Protein AF-A0A2A2JRD3-F1 (afdb_monomer_lite)

pLDDT: mean 70.1, std 21.48, range [30.86, 97.06]

InterPro domains:
  IPR038765 Papain-like cysteine peptidase superfamily [SSF54001] (99-200)

Sequence (206 aa):
MSSDIVAEVANDQVILVEADPKPPHISSNTSTIVRNTVVRAKKDKKPKHKRTPWTYFQVLALGIILLFLILACVIIETISRLKFSEATWTEHTKDQKKHHIKIVDSVNAKNLGWTASYNRFASLASDEIFSSQHSMSDHNTLFLPRKSAKNELEDTEEHINYLLKKDVSIPESFDARLKWPLCWSIHQIFNQAGCGSCWVCFGNNL

Radius of gyration: 46.73 Å; chains: 1; bounding box: 55×115×117 Å

Organism: NCBI:txid2018661

Secondary structure (DSSP, 8-state):
--------------------------------------------PPPP--PPPHHHHHHHHHHHHHHHHHHHHHHHHHHHHHHHT-----PPPHHHHHHHHHHHHHHHTT--SS-----TT---TTSGGGTSS--TTGGGGT-S--S--TTS-TTHHHHHHHHHT------S---HHHHSTT-SGGG-----TTSS-HHHHTT---

Structure (mmCIF, N/CA/C/O backbone):
data_AF-A0A2A2JRD3-F1
#
_entry.id   AF-A0A2A2JRD3-F1
#
loop_
_atom_site.group_PDB
_atom_site.id
_atom_site.type_symbol
_atom_site.label_atom_id
_atom_site.label_alt_id
_atom_site.label_comp_id
_atom_site.label_asym_id
_atom_site.label_entity_id
_atom_site.label_seq_id
_atom_site.pdbx_PDB_ins_code
_atom_site.Cartn_x
_atom_site.Cartn_y
_atom_site.Cartn_z
_atom_site.occupancy
_atom_site.B_iso_or_equiv
_atom_site.auth_seq_id
_atom_site.auth_comp_id
_atom_site.auth_asym_id
_atom_site.auth_atom_id
_atom_site.pdbx_PDB_model_num
ATOM 1 N N . MET A 1 1 ? 34.171 62.441 -88.974 1.00 35.53 1 MET A N 1
ATOM 2 C CA . MET A 1 1 ? 32.976 63.309 -88.969 1.00 35.53 1 MET A CA 1
ATOM 3 C C . MET A 1 1 ? 32.449 63.292 -87.540 1.00 35.53 1 MET A C 1
ATOM 5 O O . MET A 1 1 ? 31.990 62.243 -87.111 1.00 35.53 1 MET A O 1
ATOM 9 N N . SER A 1 2 ? 32.939 64.201 -86.683 1.00 30.86 2 SER A N 1
ATOM 10 C CA . SER A 1 2 ? 32.176 65.370 -86.171 1.00 30.86 2 SER A CA 1
ATOM 11 C C . SER A 1 2 ? 30.707 65.025 -85.951 1.00 30.86 2 SER A C 1
ATOM 13 O O . SER A 1 2 ? 30.026 64.731 -86.926 1.00 30.86 2 SER A O 1
ATOM 15 N N . SER A 1 3 ? 30.341 64.720 -84.701 1.00 35.53 3 SER A N 1
ATOM 16 C CA . SER A 1 3 ? 29.709 65.648 -83.732 1.00 35.53 3 SER A CA 1
ATOM 17 C C . SER A 1 3 ? 28.220 65.809 -84.088 1.00 35.53 3 SER A C 1
ATOM 19 O O . SER A 1 3 ? 27.873 65.914 -85.250 1.00 35.53 3 SER A O 1
ATOM 21 N N . ASP A 1 4 ? 27.267 65.613 -83.181 1.00 35.09 4 ASP A N 1
ATOM 22 C CA . ASP A 1 4 ? 27.041 66.483 -82.030 1.00 35.09 4 ASP A CA 1
ATOM 23 C C . ASP A 1 4 ? 26.330 65.743 -80.880 1.00 35.09 4 ASP A C 1
ATOM 25 O O . ASP A 1 4 ? 25.439 64.921 -81.093 1.00 35.09 4 ASP A O 1
ATOM 29 N N . ILE A 1 5 ? 26.722 66.052 -79.641 1.00 37.31 5 ILE A N 1
ATOM 30 C CA . ILE A 1 5 ? 25.985 65.688 -78.425 1.00 37.31 5 ILE A CA 1
ATOM 31 C C . ILE A 1 5 ? 25.300 66.968 -77.952 1.00 37.31 5 ILE A C 1
ATOM 33 O O . ILE A 1 5 ? 25.979 67.903 -77.529 1.00 37.31 5 ILE A O 1
ATOM 37 N N . VAL A 1 6 ? 23.971 67.014 -78.015 1.00 43.53 6 VAL A N 1
ATOM 38 C CA . VAL A 1 6 ? 23.184 68.053 -77.343 1.00 43.53 6 VAL A CA 1
ATOM 39 C C . VAL A 1 6 ? 23.148 67.700 -75.857 1.00 43.53 6 VAL A C 1
ATOM 41 O O . VAL A 1 6 ? 22.634 66.651 -75.475 1.00 43.53 6 VAL A O 1
ATOM 44 N N . ALA A 1 7 ? 23.757 68.540 -75.022 1.00 38.44 7 ALA A N 1
ATOM 45 C CA . ALA A 1 7 ? 23.678 68.424 -73.572 1.00 38.44 7 ALA A CA 1
ATOM 46 C C . ALA A 1 7 ? 22.448 69.197 -73.082 1.00 38.44 7 ALA A C 1
ATOM 48 O O . ALA A 1 7 ? 22.425 70.424 -73.135 1.00 38.44 7 ALA A O 1
ATOM 49 N N . GLU A 1 8 ? 21.429 68.481 -72.615 1.00 44.28 8 GLU A N 1
ATOM 50 C CA . GLU A 1 8 ? 20.305 69.081 -71.899 1.00 44.28 8 GLU A CA 1
ATOM 51 C C . GLU A 1 8 ? 20.728 69.325 -70.443 1.00 44.28 8 GLU A C 1
ATOM 53 O O . GLU A 1 8 ? 21.111 68.401 -69.722 1.00 44.28 8 GLU A O 1
ATOM 58 N N . VAL A 1 9 ? 20.753 70.597 -70.039 1.00 45.19 9 VAL A N 1
ATOM 59 C CA . VAL A 1 9 ? 21.176 71.036 -68.705 1.00 45.19 9 VAL A CA 1
ATOM 60 C C . VAL A 1 9 ? 19.940 71.121 -67.814 1.00 45.19 9 VAL A C 1
ATOM 62 O O . VAL A 1 9 ? 19.128 72.029 -67.970 1.00 45.19 9 VAL A O 1
ATOM 65 N N . ALA A 1 10 ? 19.800 70.186 -66.876 1.00 41.81 10 ALA A N 1
ATOM 66 C CA . ALA A 1 10 ? 18.808 70.273 -65.809 1.00 41.81 10 ALA A CA 1
ATOM 67 C C . ALA A 1 10 ? 19.431 70.966 -64.585 1.00 41.81 10 ALA A C 1
ATOM 69 O O . ALA A 1 10 ? 20.421 70.479 -64.035 1.00 41.81 10 ALA A O 1
ATOM 70 N N . ASN A 1 11 ? 18.855 72.096 -64.165 1.00 44.44 11 ASN A N 1
ATOM 71 C CA . ASN A 1 11 ? 19.261 72.827 -62.964 1.00 44.44 11 ASN A CA 1
ATOM 72 C C . ASN A 1 11 ? 18.242 72.591 -61.843 1.00 44.44 11 ASN A C 1
ATOM 74 O O . ASN A 1 11 ? 17.131 73.107 -61.920 1.00 44.44 11 ASN A O 1
ATOM 78 N N . ASP A 1 12 ? 18.647 71.889 -60.784 1.00 41.69 12 ASP A N 1
ATOM 79 C CA . ASP A 1 12 ? 17.883 71.800 -59.534 1.00 41.69 12 ASP A CA 1
ATOM 80 C C . ASP A 1 12 ? 18.423 72.815 -58.513 1.00 41.69 12 ASP A C 1
ATOM 82 O O . ASP A 1 12 ? 19.623 72.864 -58.231 1.00 41.69 12 ASP A O 1
ATOM 86 N N . GLN A 1 13 ? 17.531 73.641 -57.961 1.00 46.12 13 GLN A N 1
ATOM 87 C CA . GLN A 1 13 ? 17.813 74.605 -56.892 1.00 46.12 13 GLN A CA 1
ATOM 88 C C . GLN A 1 13 ? 17.310 74.031 -55.562 1.00 46.12 13 GLN A C 1
ATOM 90 O O . GLN A 1 13 ? 16.128 73.725 -55.430 1.00 46.12 13 GLN A O 1
ATOM 95 N N . VAL A 1 14 ? 18.189 73.904 -54.564 1.00 42.97 14 VAL A N 1
ATOM 96 C CA . VAL A 1 14 ? 17.824 73.456 -53.210 1.00 42.97 14 VAL A CA 1
ATOM 97 C C . VAL A 1 14 ? 17.848 74.658 -52.268 1.00 42.97 14 VAL A C 1
ATOM 99 O O . VAL A 1 14 ? 18.899 75.265 -52.071 1.00 42.97 14 VAL A O 1
ATOM 102 N N . ILE A 1 15 ? 16.695 74.996 -51.683 1.00 41.53 15 ILE A N 1
ATOM 103 C CA . ILE A 1 15 ? 16.543 76.045 -50.665 1.00 41.53 15 ILE A CA 1
ATOM 104 C C . ILE A 1 15 ? 16.484 75.361 -49.295 1.00 41.53 15 ILE A C 1
ATOM 106 O O . ILE A 1 15 ? 15.567 74.587 -49.030 1.00 41.53 15 ILE A O 1
ATOM 110 N N . LEU A 1 16 ? 17.461 75.639 -48.431 1.00 39.91 16 LEU A N 1
ATOM 111 C CA . LEU A 1 16 ? 17.439 75.234 -47.024 1.00 39.91 16 LEU A CA 1
ATOM 112 C C . LEU A 1 16 ? 16.838 76.374 -46.197 1.00 39.91 16 LEU A C 1
ATOM 114 O O . LEU A 1 16 ? 17.351 77.490 -46.217 1.00 39.91 16 LEU A O 1
ATOM 118 N N . VAL A 1 17 ? 15.747 76.084 -45.489 1.00 39.19 17 VAL A N 1
ATOM 119 C CA . VAL A 1 17 ? 15.121 76.980 -44.511 1.00 39.19 17 VAL A CA 1
ATOM 120 C C . VAL A 1 17 ? 15.346 76.361 -43.137 1.00 39.19 17 VAL A C 1
ATOM 122 O O . VAL A 1 17 ? 14.789 75.305 -42.847 1.00 39.19 17 VAL A O 1
ATOM 125 N N . GLU A 1 18 ? 16.164 77.004 -42.308 1.00 41.69 18 GLU A N 1
ATOM 126 C CA . GLU A 1 18 ? 16.303 76.681 -40.885 1.00 41.69 18 GLU A CA 1
ATOM 127 C C . GLU A 1 18 ? 15.630 77.799 -40.072 1.00 41.69 18 GLU A C 1
ATOM 129 O O . GLU A 1 18 ? 15.732 78.978 -40.414 1.00 41.69 18 GLU A O 1
ATOM 134 N N . ALA A 1 19 ? 14.868 77.401 -39.053 1.00 36.41 19 ALA A N 1
ATOM 135 C CA . ALA A 1 19 ? 13.965 78.238 -38.272 1.00 36.41 19 ALA A CA 1
ATOM 136 C C . ALA A 1 19 ? 14.689 78.997 -37.144 1.00 36.41 19 ALA A C 1
ATOM 138 O O . ALA A 1 19 ? 15.378 78.386 -36.331 1.00 36.41 19 ALA A O 1
ATOM 139 N N . ASP A 1 20 ? 14.462 80.309 -37.043 1.00 39.03 2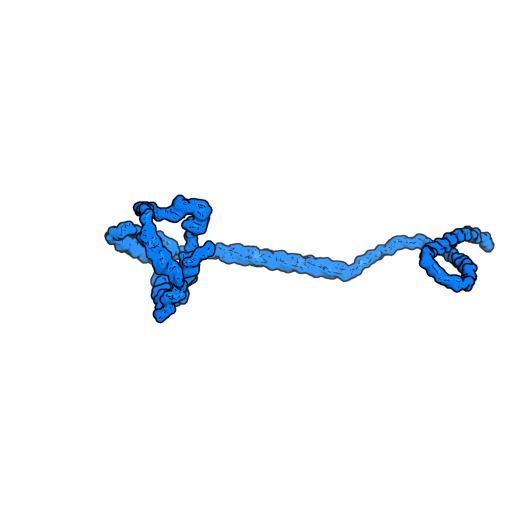0 ASP A N 1
ATOM 140 C CA . ASP A 1 20 ? 14.895 81.137 -35.905 1.00 39.03 20 ASP A CA 1
ATOM 141 C C . ASP A 1 20 ? 13.869 81.094 -34.754 1.00 39.03 20 ASP A C 1
ATOM 143 O O . ASP A 1 20 ? 12.658 81.030 -34.996 1.00 39.03 20 ASP A O 1
ATOM 147 N N . PRO A 1 21 ? 14.317 81.239 -33.488 1.00 51.44 21 PRO A N 1
ATOM 148 C CA . PRO A 1 21 ? 14.107 82.545 -32.865 1.00 51.44 21 PRO A CA 1
ATOM 149 C C . PRO A 1 21 ? 15.268 83.042 -31.971 1.00 51.44 21 PRO A C 1
ATOM 151 O O . PRO A 1 21 ? 15.451 82.582 -30.845 1.00 51.44 21 PRO A O 1
ATOM 154 N N . LYS A 1 22 ? 15.865 84.155 -32.433 1.00 37.44 22 LYS A N 1
ATOM 155 C CA . LYS A 1 22 ? 16.347 85.354 -31.696 1.00 37.44 22 LYS A CA 1
ATOM 156 C C . LYS A 1 22 ? 17.886 85.563 -31.605 1.00 37.44 22 LYS A C 1
ATOM 158 O O . LYS A 1 22 ? 18.610 84.617 -31.326 1.00 37.44 22 LYS A O 1
ATOM 163 N N . PRO A 1 23 ? 18.391 86.807 -31.839 1.00 46.47 23 PRO A N 1
ATOM 164 C CA . PRO A 1 23 ? 19.603 87.063 -32.631 1.00 46.47 23 PRO A CA 1
ATOM 165 C C . PRO A 1 23 ? 20.736 87.703 -31.780 1.00 46.47 23 PRO A C 1
ATOM 167 O O . PRO A 1 23 ? 20.522 87.933 -30.586 1.00 46.47 23 PRO A O 1
ATOM 170 N N . PRO A 1 24 ? 21.925 88.040 -32.333 1.00 44.84 24 PRO A N 1
ATOM 171 C CA . PRO A 1 24 ? 22.066 89.242 -33.168 1.00 44.84 24 PRO A CA 1
ATOM 172 C C . PRO A 1 24 ? 23.012 89.107 -34.378 1.00 44.84 24 PRO A C 1
ATOM 174 O O . PRO A 1 24 ? 23.965 88.340 -34.381 1.00 44.84 24 PRO A O 1
ATOM 177 N N . HIS A 1 25 ? 22.719 89.946 -35.377 1.00 31.05 25 HIS A N 1
ATOM 178 C CA . HIS A 1 25 ? 23.622 90.636 -36.304 1.00 31.05 25 HIS A CA 1
ATOM 179 C C . HIS A 1 25 ? 24.969 89.982 -36.656 1.00 31.05 25 HIS A C 1
ATOM 181 O O . HIS A 1 25 ? 25.891 89.979 -35.851 1.00 31.05 25 HIS A O 1
ATOM 187 N N . ILE A 1 26 ? 25.146 89.655 -37.939 1.00 36.03 26 ILE A N 1
ATOM 188 C CA . ILE A 1 26 ? 26.085 90.324 -38.863 1.00 36.03 26 ILE A CA 1
ATOM 189 C C . ILE A 1 26 ? 26.168 89.484 -40.143 1.00 36.03 26 ILE A C 1
ATOM 191 O O . ILE A 1 26 ? 26.534 88.316 -40.121 1.00 36.03 26 ILE A O 1
ATOM 195 N N . SER A 1 27 ? 25.785 90.127 -41.251 1.00 35.16 27 SER A N 1
ATOM 196 C CA . SER A 1 27 ? 26.388 90.038 -42.585 1.00 35.16 27 SER A CA 1
ATOM 197 C C . SER A 1 27 ? 27.321 88.846 -42.825 1.00 35.16 27 SER A C 1
ATOM 199 O O . SER A 1 27 ? 28.428 88.821 -42.288 1.00 35.16 27 SER A O 1
ATOM 201 N N . SER A 1 28 ? 26.983 87.984 -43.786 1.00 37.88 28 SER A N 1
ATOM 202 C CA . SER A 1 28 ? 27.748 87.924 -45.043 1.00 37.88 28 SER A CA 1
ATOM 203 C C . SER A 1 28 ? 27.336 86.757 -45.957 1.00 37.88 28 SER A C 1
ATOM 205 O O . SER A 1 28 ? 27.248 85.607 -45.552 1.00 37.88 28 SER A O 1
ATOM 207 N N . ASN A 1 29 ? 27.165 87.115 -47.232 1.00 39.88 29 ASN A N 1
ATOM 208 C CA . ASN A 1 29 ? 27.570 86.372 -48.429 1.00 39.88 29 ASN A CA 1
ATOM 209 C C . ASN A 1 29 ? 26.883 85.026 -48.716 1.00 39.88 29 ASN A C 1
ATOM 211 O O . ASN A 1 29 ? 27.438 83.951 -48.493 1.00 39.88 29 ASN A O 1
ATOM 215 N N . THR A 1 30 ? 25.725 85.092 -49.373 1.00 40.91 30 THR A N 1
ATOM 216 C CA . THR A 1 30 ? 25.133 83.949 -50.079 1.00 40.91 30 THR A CA 1
ATOM 217 C C . THR A 1 30 ? 25.959 83.636 -51.330 1.00 40.91 30 THR A C 1
ATOM 219 O O . THR A 1 30 ? 25.920 84.373 -52.313 1.00 40.91 30 THR A O 1
ATOM 222 N N . SER A 1 31 ? 26.733 82.551 -51.298 1.00 43.88 31 SER A N 1
ATOM 223 C CA . SER A 1 31 ? 27.443 82.024 -52.464 1.00 43.88 31 SER A CA 1
ATOM 224 C C . SER A 1 31 ? 26.643 80.877 -53.087 1.00 43.88 31 SER A C 1
ATOM 226 O O . SER A 1 31 ? 26.516 79.788 -52.532 1.00 43.88 31 SER A O 1
ATOM 228 N N . THR A 1 32 ? 26.077 81.122 -54.268 1.00 43.62 32 THR A N 1
ATOM 229 C CA . THR A 1 32 ? 25.378 80.095 -55.050 1.00 43.62 32 THR A CA 1
ATOM 230 C C . THR A 1 32 ? 26.409 79.189 -55.719 1.00 43.62 32 THR A C 1
ATOM 232 O O . THR A 1 32 ? 27.008 79.550 -56.731 1.00 43.62 32 THR A O 1
ATOM 235 N N . ILE A 1 33 ? 26.646 78.002 -55.157 1.00 46.22 33 ILE A N 1
ATOM 236 C CA . ILE A 1 33 ? 27.510 76.989 -55.776 1.00 46.22 33 ILE A CA 1
ATOM 237 C C . ILE A 1 33 ? 26.674 76.191 -56.782 1.00 46.22 33 ILE A C 1
ATOM 239 O O . ILE A 1 33 ? 25.978 75.245 -56.416 1.00 46.22 33 ILE A O 1
ATOM 243 N N . VAL A 1 34 ? 26.760 76.548 -58.064 1.00 48.75 34 VAL A N 1
ATOM 244 C CA . VAL A 1 34 ? 26.204 75.738 -59.157 1.00 48.75 34 VAL A CA 1
ATOM 245 C C . VAL A 1 34 ? 27.143 74.552 -59.403 1.00 48.75 34 VAL A C 1
ATOM 247 O O . VAL A 1 34 ? 28.244 74.717 -59.927 1.00 48.75 34 VAL A O 1
ATOM 250 N N . ARG A 1 35 ? 26.742 73.340 -59.000 1.00 46.78 35 ARG A N 1
ATOM 251 C CA . ARG A 1 35 ? 27.460 72.108 -59.365 1.00 46.78 35 ARG A CA 1
ATOM 252 C C . ARG A 1 35 ? 26.894 71.549 -60.666 1.00 46.78 35 ARG A C 1
ATOM 254 O O . ARG A 1 35 ? 25.886 70.851 -60.649 1.00 46.78 35 ARG A O 1
ATOM 261 N N . ASN A 1 36 ? 27.592 71.773 -61.775 1.00 49.31 36 ASN A N 1
ATOM 262 C CA . ASN A 1 36 ? 27.321 71.050 -63.016 1.00 49.31 36 ASN A CA 1
ATOM 263 C C . ASN A 1 36 ? 27.878 69.628 -62.888 1.00 49.31 36 ASN A C 1
ATOM 265 O O . ASN A 1 36 ? 29.090 69.438 -62.783 1.00 49.31 36 ASN A O 1
ATOM 269 N N . THR A 1 37 ? 27.006 68.621 -62.894 1.00 51.66 37 THR A N 1
ATOM 270 C CA . THR A 1 37 ? 27.427 67.217 -62.964 1.00 51.66 37 THR A CA 1
ATOM 271 C C . THR A 1 37 ? 27.142 66.670 -64.357 1.00 51.66 37 THR A C 1
ATOM 273 O O . THR A 1 37 ? 26.010 66.668 -64.827 1.00 51.66 37 THR A O 1
ATOM 276 N N . VAL A 1 38 ? 28.187 66.208 -65.046 1.00 52.97 38 VAL A N 1
ATOM 277 C CA . VAL A 1 38 ? 28.038 65.498 -66.322 1.00 52.97 38 VAL A CA 1
ATOM 278 C C . VAL A 1 38 ? 27.557 64.083 -66.011 1.00 52.97 38 VAL A C 1
ATOM 280 O O . VAL A 1 38 ? 28.341 63.222 -65.599 1.00 52.97 38 VAL A O 1
ATOM 283 N N . VAL A 1 39 ? 26.262 63.825 -66.190 1.00 50.81 39 VAL A N 1
ATOM 284 C CA . VAL A 1 39 ? 25.698 62.479 -66.038 1.00 50.81 39 VAL A CA 1
ATOM 285 C C . VAL A 1 39 ? 26.062 61.656 -67.273 1.00 50.81 39 VAL A C 1
ATOM 287 O O . VAL A 1 39 ? 25.425 61.727 -68.319 1.00 50.81 39 VAL A O 1
ATOM 290 N N . ARG A 1 40 ? 27.120 60.846 -67.169 1.00 46.47 40 ARG A N 1
ATOM 291 C CA . ARG A 1 40 ? 27.450 59.850 -68.196 1.00 46.47 40 ARG A CA 1
ATOM 292 C C . ARG A 1 40 ? 26.491 58.668 -68.053 1.00 46.47 40 ARG A C 1
ATOM 294 O O . ARG A 1 40 ? 26.580 57.929 -67.071 1.00 46.47 40 ARG A O 1
ATOM 301 N N . ALA A 1 41 ? 25.600 58.479 -69.028 1.00 50.34 41 ALA A N 1
ATOM 302 C CA . ALA A 1 41 ? 24.689 57.336 -69.080 1.00 50.34 41 ALA A CA 1
ATOM 303 C C . ALA A 1 41 ? 25.473 56.016 -68.931 1.00 50.34 41 ALA A C 1
ATOM 305 O O . ALA A 1 41 ? 26.325 55.670 -69.759 1.00 50.34 41 ALA A O 1
ATOM 306 N N . LYS A 1 42 ? 25.230 55.284 -67.838 1.00 54.03 42 LYS A N 1
ATOM 307 C CA . LYS A 1 42 ? 25.804 53.951 -67.634 1.00 54.03 42 LYS A CA 1
ATOM 308 C C . LYS A 1 42 ? 24.986 52.964 -68.462 1.00 54.03 42 LYS A C 1
ATOM 310 O O . LYS A 1 42 ? 23.816 52.770 -68.175 1.00 54.03 42 LYS A O 1
ATOM 315 N N . LYS A 1 43 ? 25.620 52.320 -69.450 1.00 51.25 43 LYS A N 1
ATOM 316 C CA . LYS A 1 43 ? 25.069 51.143 -70.147 1.00 51.25 43 LYS A CA 1
ATOM 317 C C . LYS A 1 43 ? 24.525 50.140 -69.124 1.00 51.25 43 LYS A C 1
ATOM 319 O O . LYS A 1 43 ? 25.265 49.760 -68.209 1.00 51.25 43 LYS A O 1
ATOM 324 N N . ASP A 1 44 ? 23.285 49.701 -69.321 1.00 57.06 44 ASP A N 1
ATOM 325 C CA . ASP A 1 44 ? 22.610 48.706 -68.489 1.00 57.06 44 ASP A CA 1
ATOM 326 C C . ASP A 1 44 ? 23.484 47.462 -68.306 1.00 57.06 44 ASP A C 1
ATOM 328 O O . ASP A 1 44 ? 23.760 46.700 -69.237 1.00 57.06 44 ASP A O 1
ATOM 332 N N . LYS A 1 45 ? 23.967 47.257 -67.078 1.00 63.25 45 LYS A N 1
ATOM 333 C CA . LYS A 1 45 ? 24.667 46.029 -66.699 1.00 63.25 45 LYS A CA 1
ATOM 334 C C . LYS A 1 45 ? 23.613 45.017 -66.265 1.00 63.25 45 LYS A C 1
ATOM 336 O O . LYS A 1 45 ? 22.926 45.245 -65.274 1.00 63.25 45 LYS A O 1
ATOM 341 N N . LYS A 1 46 ? 23.521 43.890 -66.982 1.00 56.19 46 LYS A N 1
ATOM 342 C CA . LYS A 1 46 ? 22.686 42.733 -66.604 1.00 56.19 46 LYS A CA 1
ATOM 343 C C . LYS A 1 46 ? 22.905 42.359 -65.123 1.00 56.19 46 LYS A C 1
ATOM 345 O O . LYS A 1 46 ? 24.046 42.464 -64.650 1.00 56.19 46 LYS A O 1
ATOM 350 N N . PRO A 1 47 ? 21.867 41.907 -64.391 1.00 56.31 47 PRO A N 1
ATOM 351 C CA . PRO A 1 47 ? 21.984 41.607 -62.969 1.00 56.31 47 PRO A CA 1
ATOM 352 C C . PRO A 1 47 ? 23.031 40.511 -62.747 1.00 56.31 47 PRO A C 1
ATOM 354 O O . PRO A 1 47 ? 22.919 39.399 -63.260 1.00 56.31 47 PRO A O 1
ATOM 357 N N . LYS A 1 48 ? 24.085 40.831 -61.991 1.00 56.72 48 LYS A N 1
ATOM 358 C CA . LYS A 1 48 ? 25.082 39.842 -61.574 1.00 56.72 48 LYS A CA 1
ATOM 359 C C . LYS A 1 48 ? 24.450 38.948 -60.508 1.00 56.72 48 LYS A C 1
ATOM 361 O O . LYS A 1 48 ? 24.115 39.431 -59.429 1.00 56.72 48 LYS A O 1
ATOM 366 N N . HIS A 1 49 ? 24.314 37.658 -60.803 1.00 57.72 49 HIS A N 1
ATOM 367 C CA . HIS A 1 49 ? 23.895 36.639 -59.842 1.00 57.72 49 HIS A CA 1
ATOM 368 C C . HIS A 1 49 ? 24.820 36.669 -58.611 1.00 57.72 49 HIS A C 1
ATOM 370 O O . HIS A 1 49 ? 25.999 36.314 -58.700 1.00 57.72 49 HIS A O 1
ATOM 376 N N . LYS A 1 50 ? 24.305 37.103 -57.455 1.00 63.84 50 LYS A N 1
ATOM 377 C CA . LYS A 1 50 ? 25.042 37.064 -56.185 1.00 63.84 50 LYS A CA 1
ATOM 378 C C . LYS A 1 50 ? 25.169 35.598 -55.765 1.00 63.84 50 LYS A C 1
ATOM 380 O O . LYS A 1 50 ? 24.172 34.963 -55.447 1.00 63.84 50 LYS A O 1
ATOM 385 N N . ARG A 1 51 ? 26.379 35.031 -55.826 1.00 64.06 51 ARG A N 1
ATOM 386 C CA . ARG A 1 51 ? 26.645 33.685 -55.295 1.00 64.06 51 ARG A CA 1
ATOM 387 C C . ARG A 1 51 ? 26.391 33.715 -53.788 1.00 64.06 51 ARG A C 1
ATOM 389 O O . ARG A 1 51 ? 26.959 34.560 -53.100 1.00 64.06 51 ARG A O 1
ATOM 396 N N . THR A 1 52 ? 25.535 32.828 -53.293 1.00 65.19 52 THR A N 1
ATOM 397 C CA . THR A 1 52 ? 25.361 32.625 -51.853 1.00 65.19 52 THR A CA 1
ATOM 398 C C . THR A 1 52 ? 26.709 32.218 -51.260 1.00 65.19 52 THR A C 1
ATOM 400 O O . THR A 1 52 ? 27.364 31.330 -51.819 1.00 65.19 52 THR A O 1
ATOM 403 N N . PRO A 1 53 ? 27.172 32.871 -50.183 1.00 80.38 53 PRO A N 1
ATOM 404 C CA . PRO A 1 53 ? 28.466 32.556 -49.606 1.00 80.38 53 PRO A CA 1
ATOM 405 C C . PRO A 1 53 ? 28.442 31.124 -49.066 1.00 80.38 53 PRO A C 1
ATOM 407 O O . PRO A 1 53 ? 27.446 30.680 -48.502 1.00 80.38 53 PRO A O 1
ATOM 410 N N . TRP A 1 54 ? 29.546 30.399 -49.242 1.00 75.81 54 TRP A N 1
ATOM 411 C CA . TRP A 1 54 ? 29.723 29.011 -48.791 1.00 75.81 54 TRP A CA 1
ATOM 412 C C . TRP A 1 54 ? 29.371 28.809 -47.303 1.00 75.81 54 TRP A C 1
ATOM 414 O O . TRP A 1 54 ? 28.875 27.757 -46.904 1.00 75.81 54 TRP A O 1
ATOM 424 N N . THR A 1 55 ? 29.528 29.864 -46.503 1.00 82.88 55 THR A N 1
ATOM 425 C CA . THR A 1 55 ? 29.149 29.931 -45.089 1.00 82.88 55 THR A CA 1
ATOM 426 C C . THR A 1 55 ? 27.667 29.650 -44.837 1.00 82.88 55 THR A C 1
ATOM 428 O O . THR A 1 55 ? 27.333 29.048 -43.823 1.00 82.88 55 THR A O 1
ATOM 431 N N . TYR A 1 56 ? 26.775 30.011 -45.766 1.00 87.88 56 TYR A N 1
ATOM 432 C CA . TYR A 1 56 ? 25.344 29.717 -45.657 1.00 87.88 56 TYR A CA 1
ATOM 433 C C . TYR A 1 56 ? 25.079 28.206 -45.635 1.00 87.88 56 TYR A C 1
ATOM 435 O O . TYR A 1 56 ? 24.372 27.709 -44.762 1.00 87.88 56 TYR A O 1
ATOM 443 N N . PHE A 1 57 ? 25.698 27.461 -46.555 1.00 89.56 57 PHE A N 1
ATOM 444 C CA . PHE A 1 57 ? 25.551 26.006 -46.610 1.00 89.56 57 PHE A CA 1
ATOM 445 C C . PHE A 1 57 ? 26.206 25.318 -45.411 1.00 89.56 57 PHE A C 1
ATOM 447 O O . PHE A 1 57 ? 25.677 24.326 -44.920 1.00 89.56 57 PHE A O 1
ATOM 454 N N . GLN A 1 58 ? 27.312 25.867 -44.897 1.00 88.94 58 GLN A N 1
ATOM 455 C CA . GLN A 1 58 ? 27.949 25.368 -43.676 1.00 88.94 58 GLN A CA 1
ATOM 456 C C . GLN A 1 58 ? 27.038 25.521 -42.452 1.00 88.94 58 GLN A C 1
ATOM 458 O O . GLN A 1 58 ? 26.854 24.560 -41.710 1.00 88.94 58 GLN A O 1
ATOM 463 N N . VAL A 1 59 ? 26.423 26.693 -42.262 1.00 93.25 59 VAL A N 1
ATOM 464 C CA . VAL A 1 59 ? 25.486 26.932 -41.150 1.00 93.25 59 VAL A CA 1
ATOM 465 C C . VAL A 1 59 ? 24.240 26.054 -41.281 1.00 93.25 59 VAL A C 1
ATOM 467 O O . VAL A 1 59 ? 23.802 25.469 -40.293 1.00 93.25 59 VAL A O 1
ATOM 470 N N . LEU A 1 60 ? 23.706 25.895 -42.497 1.00 93.81 60 LEU A N 1
ATOM 471 C CA . LEU A 1 60 ? 22.564 25.015 -42.757 1.00 93.81 60 LEU A CA 1
ATOM 472 C C . LEU A 1 60 ? 22.889 23.548 -42.429 1.00 93.81 60 LEU A C 1
ATOM 474 O O . LEU A 1 60 ? 22.095 22.876 -41.775 1.00 93.81 60 LEU A O 1
ATOM 478 N N . ALA A 1 61 ? 24.069 23.064 -42.827 1.00 94.12 61 ALA A N 1
ATOM 479 C CA . ALA A 1 61 ? 24.515 21.705 -42.531 1.00 94.12 61 ALA A CA 1
ATOM 480 C C . ALA A 1 61 ? 24.689 21.471 -41.022 1.00 94.12 61 ALA A C 1
ATOM 482 O O . ALA A 1 61 ? 24.215 20.462 -40.505 1.00 94.12 61 ALA A O 1
ATOM 483 N N . LEU A 1 62 ? 25.301 22.417 -40.301 1.00 95.19 62 LEU A N 1
ATOM 484 C CA . LEU A 1 62 ? 25.445 22.336 -38.844 1.00 95.19 62 LEU A CA 1
ATOM 485 C C . LEU A 1 62 ? 24.086 22.348 -38.129 1.00 95.19 62 LEU A C 1
ATOM 487 O O . LEU A 1 62 ? 23.889 21.578 -37.192 1.00 95.19 62 LEU A O 1
ATOM 491 N N . GLY A 1 63 ? 23.135 23.163 -38.597 1.00 95.44 63 GLY A N 1
ATOM 492 C CA . GLY A 1 63 ? 21.772 23.193 -38.062 1.00 95.44 63 GLY A CA 1
ATOM 493 C C . GLY A 1 63 ? 21.023 21.874 -38.264 1.00 95.44 63 GLY A C 1
ATOM 494 O O . GLY A 1 63 ? 20.371 21.388 -37.342 1.00 95.44 63 GLY A O 1
ATOM 495 N N . ILE A 1 64 ? 21.168 21.252 -39.438 1.00 96.25 64 ILE A N 1
ATOM 496 C CA . ILE A 1 64 ? 20.575 19.940 -39.734 1.00 96.25 64 ILE A CA 1
ATOM 497 C C . ILE A 1 64 ? 21.197 18.849 -38.850 1.00 96.25 64 ILE A C 1
ATOM 499 O O . ILE A 1 64 ? 20.469 18.043 -38.274 1.00 96.25 64 ILE A O 1
ATOM 503 N N . ILE A 1 65 ? 22.525 18.844 -38.687 1.00 96.44 65 ILE A N 1
ATOM 504 C CA . ILE A 1 65 ? 23.225 17.887 -37.813 1.00 96.44 65 ILE A CA 1
ATOM 505 C C . ILE A 1 65 ? 22.762 18.046 -36.362 1.00 96.44 65 ILE A C 1
ATOM 507 O O . ILE A 1 65 ? 22.436 17.054 -35.714 1.00 96.44 65 ILE A O 1
ATOM 511 N N . LEU A 1 66 ? 22.676 19.282 -35.861 1.00 95.69 66 LEU A N 1
ATOM 512 C CA . LEU A 1 66 ? 22.200 19.557 -34.507 1.00 95.69 66 LEU A CA 1
ATOM 513 C C . LEU A 1 66 ? 20.762 19.064 -34.300 1.00 95.69 66 LEU A C 1
ATOM 515 O O . LEU A 1 66 ? 20.466 18.444 -33.282 1.00 95.69 66 LEU A O 1
ATOM 519 N N . LEU A 1 67 ? 19.880 19.286 -35.277 1.00 96.06 67 LEU A N 1
ATOM 520 C CA . LEU A 1 67 ? 18.499 18.811 -35.222 1.00 96.06 67 LEU A CA 1
ATOM 521 C C . LEU A 1 67 ? 18.425 17.278 -35.173 1.00 96.06 67 LEU A C 1
ATOM 523 O O . LEU A 1 67 ? 17.674 16.734 -34.365 1.00 96.06 67 LEU A O 1
ATOM 527 N N . PHE A 1 68 ? 19.242 16.572 -35.960 1.00 96.69 68 PHE A N 1
ATOM 528 C CA . PHE A 1 68 ? 19.325 15.111 -35.885 1.00 96.69 68 PHE A CA 1
ATOM 529 C C . PHE A 1 68 ? 19.855 14.612 -34.538 1.00 96.69 68 PHE A C 1
ATOM 531 O O . PHE A 1 68 ? 19.331 13.628 -34.021 1.00 96.69 68 PHE A O 1
ATOM 538 N N . LEU A 1 69 ? 20.840 15.292 -33.941 1.00 95.81 69 LEU A N 1
ATOM 539 C CA . LEU A 1 69 ? 21.344 14.947 -32.608 1.00 95.81 69 LEU A CA 1
ATOM 540 C C . LEU A 1 69 ? 20.264 15.123 -31.534 1.00 95.81 69 LEU A C 1
ATOM 542 O O . LEU A 1 69 ? 20.082 14.236 -30.705 1.00 95.81 69 LEU A O 1
ATOM 546 N N . ILE A 1 70 ? 19.504 16.220 -31.579 1.00 96.25 70 ILE A N 1
ATOM 547 C CA . ILE A 1 70 ? 18.399 16.464 -30.641 1.00 96.25 70 ILE A CA 1
ATOM 548 C C . ILE A 1 70 ? 17.312 15.397 -30.803 1.00 96.25 70 ILE A C 1
ATOM 550 O O . ILE A 1 70 ? 16.870 1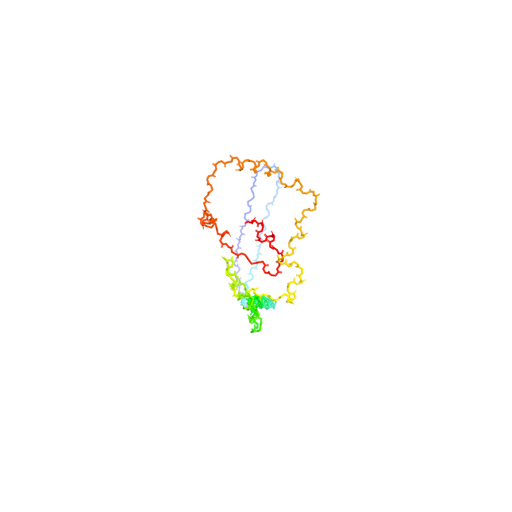4.823 -29.810 1.00 96.25 70 ILE A O 1
ATOM 554 N N . LEU A 1 71 ? 16.909 15.083 -32.039 1.00 95.94 71 LEU A N 1
ATOM 555 C CA . LEU A 1 71 ? 15.923 14.032 -32.302 1.00 95.94 71 LEU A CA 1
ATOM 556 C C . LEU A 1 71 ? 16.411 12.663 -31.819 1.00 95.94 71 LEU A C 1
ATOM 558 O O . LEU A 1 71 ? 15.643 11.934 -31.196 1.00 95.94 71 LEU A O 1
ATOM 562 N N . ALA A 1 72 ? 17.684 12.329 -32.042 1.00 95.69 72 ALA A N 1
ATOM 563 C CA . ALA A 1 72 ? 18.277 11.099 -31.532 1.00 95.69 72 ALA A CA 1
ATOM 564 C C . ALA A 1 72 ? 18.245 11.051 -29.996 1.00 95.69 72 ALA A C 1
ATOM 566 O O . ALA A 1 72 ? 17.820 10.041 -29.442 1.00 95.69 72 ALA A O 1
ATOM 567 N N . CYS A 1 73 ? 18.606 12.139 -29.306 1.00 94.44 73 CYS A N 1
ATOM 568 C CA . CYS A 1 73 ? 18.519 12.222 -27.845 1.00 94.44 73 CYS A CA 1
ATOM 569 C C . CYS A 1 73 ? 17.084 12.027 -27.339 1.00 94.44 73 CYS A C 1
ATOM 571 O O . CYS A 1 73 ? 16.865 11.234 -26.426 1.00 94.44 73 CYS A O 1
ATOM 573 N N . VAL A 1 74 ? 16.099 12.682 -27.963 1.00 94.75 74 VAL A N 1
ATOM 574 C CA . VAL A 1 74 ? 14.680 12.531 -27.596 1.00 94.75 74 VAL A CA 1
ATOM 575 C C . VAL A 1 74 ? 14.206 11.093 -27.817 1.00 94.75 74 VAL A C 1
ATOM 577 O O . VAL A 1 74 ? 13.531 10.533 -26.954 1.00 94.75 74 VAL A O 1
ATOM 580 N N . ILE A 1 75 ? 14.585 10.458 -28.930 1.00 93.56 75 ILE A N 1
ATOM 581 C CA . ILE A 1 75 ? 14.243 9.057 -29.216 1.00 93.56 75 ILE A CA 1
ATOM 582 C C . ILE A 1 75 ? 14.896 8.119 -28.192 1.00 93.56 75 ILE A C 1
ATOM 584 O O . ILE A 1 75 ? 14.221 7.236 -27.664 1.00 93.56 75 ILE A O 1
ATOM 588 N N . ILE A 1 76 ? 16.177 8.323 -27.870 1.00 92.12 76 ILE A N 1
ATOM 589 C CA . ILE A 1 76 ? 16.907 7.526 -26.874 1.00 92.12 76 ILE A CA 1
ATOM 590 C C . ILE A 1 76 ? 16.251 7.659 -25.499 1.00 92.12 76 ILE A C 1
ATOM 592 O O . ILE A 1 76 ? 15.990 6.642 -24.860 1.00 92.12 76 ILE A O 1
ATOM 596 N N . GLU A 1 77 ? 15.928 8.875 -25.055 1.00 88.94 77 GLU A N 1
ATOM 597 C CA . GLU A 1 77 ? 15.216 9.085 -23.794 1.00 88.94 77 GLU A CA 1
ATOM 598 C C . GLU A 1 77 ? 13.823 8.450 -23.799 1.00 88.94 77 GLU A C 1
ATOM 600 O O . GLU A 1 77 ? 13.440 7.814 -22.821 1.00 88.94 77 GLU A O 1
ATOM 605 N N . THR A 1 78 ? 13.077 8.571 -24.898 1.00 89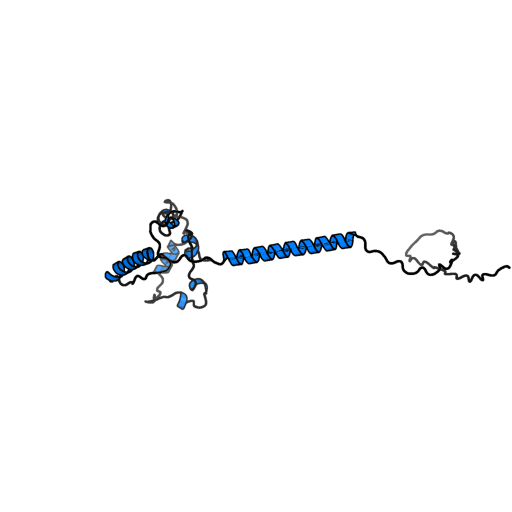.88 78 THR A N 1
ATOM 606 C CA . THR A 1 78 ? 11.733 7.986 -25.020 1.00 89.88 78 THR A CA 1
ATOM 607 C C . THR A 1 78 ? 11.790 6.461 -24.937 1.00 89.88 78 THR A C 1
ATOM 609 O O . THR A 1 78 ? 11.050 5.857 -24.164 1.00 89.88 78 THR A O 1
ATOM 612 N N . ILE A 1 79 ? 12.712 5.824 -25.665 1.00 84.31 79 ILE A N 1
ATOM 613 C CA . ILE A 1 79 ? 12.917 4.369 -25.619 1.00 84.31 79 ILE A CA 1
ATOM 614 C C . ILE A 1 79 ? 13.428 3.935 -24.243 1.00 84.31 79 ILE A C 1
ATOM 616 O O . ILE A 1 79 ? 12.984 2.916 -23.723 1.00 84.31 79 ILE A O 1
ATOM 620 N N . SER A 1 80 ? 14.341 4.695 -23.638 1.00 81.88 80 SER A N 1
ATOM 621 C CA . SER A 1 80 ? 14.863 4.414 -22.298 1.00 81.88 80 SER A CA 1
ATOM 622 C C . SER A 1 80 ? 13.747 4.443 -21.249 1.00 81.88 80 SER A C 1
ATOM 624 O O . SER A 1 80 ? 13.623 3.513 -20.455 1.00 81.88 80 SER A O 1
ATOM 626 N N . ARG A 1 81 ? 12.855 5.443 -21.311 1.00 77.38 81 ARG A N 1
ATOM 627 C CA . ARG A 1 81 ? 11.671 5.538 -20.441 1.00 77.38 81 ARG A CA 1
ATOM 628 C C . ARG A 1 81 ? 10.672 4.405 -20.692 1.00 77.38 81 ARG A C 1
ATOM 630 O O . ARG A 1 81 ? 10.131 3.871 -19.730 1.00 77.38 81 ARG A O 1
ATOM 637 N N . LEU A 1 82 ? 10.471 3.994 -21.948 1.00 67.94 82 LEU A N 1
ATOM 638 C CA . LEU A 1 82 ? 9.619 2.846 -22.288 1.00 67.94 82 LEU A CA 1
ATOM 639 C C . LEU A 1 82 ? 10.187 1.525 -21.748 1.00 67.94 82 LEU A C 1
ATOM 641 O O . LEU A 1 82 ? 9.440 0.738 -21.179 1.00 67.94 82 LEU A O 1
ATOM 645 N N . LYS A 1 83 ? 11.504 1.302 -21.859 1.00 64.50 83 LYS A N 1
ATOM 646 C CA . LYS A 1 83 ? 12.170 0.104 -21.315 1.00 64.50 83 LYS A CA 1
ATOM 647 C C . LYS A 1 83 ? 12.191 0.082 -19.788 1.00 64.50 83 LYS A C 1
ATOM 649 O O . LYS A 1 83 ? 12.057 -0.979 -19.195 1.00 64.50 83 LYS A O 1
ATOM 654 N N . PHE A 1 84 ? 12.347 1.240 -19.148 1.00 55.59 84 PHE A N 1
ATOM 655 C CA . PHE A 1 84 ? 12.334 1.349 -17.687 1.00 55.59 84 PHE A CA 1
ATOM 656 C C . PHE A 1 84 ? 10.939 1.102 -17.086 1.00 55.59 84 PHE A C 1
ATOM 658 O O . PHE A 1 84 ? 10.829 0.721 -15.924 1.00 55.59 84 PHE A O 1
ATOM 665 N N . SER A 1 85 ? 9.867 1.283 -17.867 1.00 53.47 85 SER A N 1
ATOM 666 C CA . SER A 1 85 ? 8.494 1.078 -17.393 1.00 53.47 85 SER A CA 1
ATOM 667 C C . SER A 1 85 ? 8.088 -0.393 -17.266 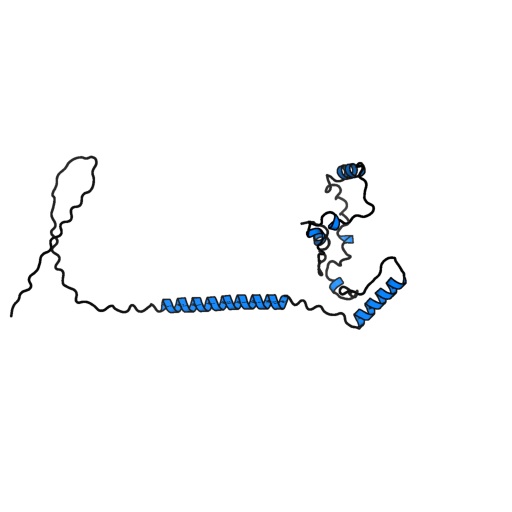1.00 53.47 85 SER A C 1
ATOM 669 O O . SER A 1 85 ? 7.034 -0.676 -16.693 1.00 53.47 85 SER A O 1
ATOM 671 N N . GLU A 1 86 ? 8.885 -1.336 -17.766 1.00 48.91 86 GLU A N 1
ATOM 672 C CA . GLU A 1 86 ? 8.605 -2.758 -17.605 1.00 48.91 86 GLU A CA 1
ATOM 673 C C . GLU A 1 86 ? 9.305 -3.273 -16.346 1.00 48.91 86 GLU A C 1
ATOM 675 O O . GLU A 1 86 ? 10.293 -4.001 -16.382 1.00 48.91 86 GLU A O 1
ATOM 680 N N . ALA A 1 87 ? 8.782 -2.870 -15.186 1.00 52.91 87 ALA A N 1
ATOM 681 C CA . ALA A 1 87 ? 9.020 -3.599 -13.949 1.00 52.91 87 ALA A CA 1
ATOM 682 C C . ALA A 1 87 ? 8.348 -4.976 -14.086 1.00 52.91 87 ALA A C 1
ATOM 684 O O . ALA A 1 87 ? 7.224 -5.191 -13.629 1.00 52.91 87 ALA A O 1
ATOM 685 N N . THR A 1 88 ? 9.001 -5.895 -14.799 1.00 53.59 88 THR A N 1
ATOM 686 C CA . THR A 1 88 ? 8.568 -7.284 -14.926 1.00 53.59 88 THR A CA 1
ATOM 687 C C . THR A 1 88 ? 8.562 -7.905 -13.543 1.00 53.59 88 THR A C 1
ATOM 689 O O . THR A 1 88 ? 9.607 -8.121 -12.931 1.00 53.59 88 THR A O 1
ATOM 692 N N . TRP A 1 89 ? 7.360 -8.166 -13.046 1.00 58.59 89 TRP A N 1
ATOM 693 C CA . TRP A 1 89 ? 7.144 -8.909 -11.820 1.00 58.59 89 TRP A CA 1
ATOM 694 C C . TRP A 1 89 ? 7.777 -10.288 -11.954 1.00 58.59 89 TRP A C 1
ATOM 696 O O . TRP A 1 89 ? 7.468 -11.035 -12.882 1.00 58.59 89 TRP A O 1
ATOM 706 N N . THR A 1 90 ? 8.652 -10.636 -11.020 1.00 67.75 90 THR A N 1
ATOM 707 C CA . THR A 1 90 ? 9.125 -12.006 -10.893 1.00 67.75 90 THR A CA 1
ATOM 708 C C . THR A 1 90 ? 8.006 -12.819 -10.252 1.00 67.75 90 THR A C 1
ATOM 710 O O . THR A 1 90 ? 7.652 -12.622 -9.091 1.00 67.75 90 THR A O 1
ATOM 713 N N . GLU A 1 91 ? 7.381 -13.706 -11.025 1.00 78.31 91 GLU A N 1
ATOM 714 C CA . GLU A 1 91 ? 6.437 -14.658 -10.447 1.00 78.31 91 GLU A CA 1
ATOM 715 C C . GLU A 1 91 ? 7.157 -15.558 -9.438 1.00 78.31 91 GLU A C 1
ATOM 717 O O . GLU A 1 91 ? 8.274 -16.023 -9.677 1.00 78.31 91 GLU A O 1
ATOM 722 N N . HIS A 1 92 ? 6.501 -15.830 -8.308 1.00 85.06 92 HIS A N 1
ATOM 723 C CA . HIS A 1 92 ? 7.022 -16.777 -7.331 1.00 85.06 92 HIS A CA 1
ATOM 724 C C . HIS A 1 92 ? 7.204 -18.154 -7.967 1.00 85.06 92 HIS A C 1
ATOM 726 O O . HIS A 1 92 ? 6.317 -18.672 -8.654 1.00 85.06 92 HIS A O 1
ATOM 732 N N . THR A 1 93 ? 8.330 -18.794 -7.663 1.00 88.75 93 THR A N 1
ATOM 733 C CA . THR A 1 93 ? 8.567 -20.185 -8.052 1.00 88.75 93 THR A CA 1
ATOM 734 C C . THR A 1 93 ? 7.486 -21.107 -7.475 1.00 88.75 93 THR A C 1
ATOM 736 O O . THR A 1 93 ? 6.845 -20.809 -6.460 1.00 88.75 93 THR A O 1
ATOM 739 N N . LYS A 1 94 ? 7.279 -22.273 -8.104 1.00 90.31 94 LYS A N 1
ATOM 740 C CA . LYS A 1 94 ? 6.287 -23.263 -7.641 1.00 90.31 94 LYS A CA 1
ATOM 741 C C . LYS A 1 94 ? 6.507 -23.659 -6.177 1.00 90.31 94 LYS A C 1
ATOM 743 O O . LYS A 1 94 ? 5.534 -23.822 -5.440 1.00 90.31 94 LYS A O 1
ATOM 748 N N . ASP A 1 95 ? 7.765 -23.765 -5.758 1.00 90.12 95 ASP A N 1
ATOM 749 C CA . ASP A 1 95 ? 8.129 -24.148 -4.396 1.00 90.12 95 ASP A CA 1
ATOM 750 C C . ASP A 1 95 ? 7.863 -23.027 -3.387 1.00 90.12 95 ASP A C 1
ATOM 752 O O . ASP A 1 95 ? 7.269 -23.293 -2.340 1.00 90.12 95 ASP A O 1
ATOM 756 N N . GLN A 1 96 ? 8.178 -21.771 -3.728 1.00 88.50 96 GLN A N 1
ATOM 757 C CA . GLN A 1 96 ? 7.804 -20.600 -2.922 1.00 88.50 96 GLN A CA 1
ATOM 758 C C . GLN A 1 96 ? 6.287 -20.515 -2.747 1.00 88.50 96 GLN A C 1
ATOM 760 O O . GLN A 1 96 ? 5.783 -20.429 -1.627 1.00 88.50 96 GLN A O 1
ATOM 765 N N . LYS A 1 97 ? 5.530 -20.630 -3.843 1.00 91.50 97 LYS A N 1
ATOM 766 C CA . LYS A 1 97 ? 4.065 -20.634 -3.793 1.00 91.50 97 LYS A CA 1
ATOM 767 C C . LYS A 1 97 ? 3.538 -21.749 -2.887 1.00 91.50 97 LYS A C 1
ATOM 769 O O . LYS A 1 97 ? 2.694 -21.495 -2.031 1.00 91.50 97 LYS A O 1
ATOM 774 N N . LYS A 1 98 ? 4.063 -22.971 -3.025 1.00 93.38 98 LYS A N 1
ATOM 775 C CA . LYS A 1 98 ? 3.689 -24.112 -2.175 1.00 93.38 98 LYS A CA 1
ATOM 776 C C . LYS A 1 98 ? 4.016 -23.862 -0.702 1.00 93.38 98 LYS A C 1
ATOM 778 O O . LYS A 1 98 ? 3.230 -24.244 0.160 1.00 93.38 98 LYS A O 1
ATOM 783 N N . HIS A 1 99 ? 5.152 -23.236 -0.406 1.00 92.31 99 HIS A N 1
ATOM 784 C CA . HIS A 1 99 ? 5.534 -22.866 0.954 1.00 92.31 99 HIS A CA 1
ATOM 785 C C . HIS A 1 99 ? 4.544 -21.868 1.569 1.00 92.31 99 HIS A C 1
ATOM 787 O O . HIS A 1 99 ? 4.010 -22.125 2.645 1.00 92.31 99 HIS A O 1
ATOM 793 N N . HIS A 1 100 ? 4.228 -20.779 0.867 1.00 92.06 100 HIS A N 1
ATOM 794 C CA . HIS A 1 100 ? 3.305 -19.765 1.379 1.00 92.06 100 HIS A CA 1
ATOM 795 C C . HIS A 1 100 ? 1.874 -20.283 1.541 1.00 92.06 100 HIS A C 1
ATOM 797 O O . HIS A 1 100 ? 1.223 -19.957 2.530 1.00 92.06 100 HIS A O 1
ATOM 803 N N . ILE A 1 101 ? 1.396 -21.136 0.631 1.00 93.75 101 ILE A N 1
ATOM 804 C CA . ILE A 1 101 ? 0.074 -21.766 0.766 1.00 93.75 101 ILE A CA 1
ATOM 805 C C . ILE A 1 101 ? -0.001 -22.611 2.045 1.00 93.75 101 ILE A C 1
ATOM 807 O O . ILE A 1 101 ? -0.970 -22.495 2.785 1.00 93.75 101 ILE A O 1
ATOM 811 N N . LYS A 1 102 ? 1.051 -23.367 2.392 1.00 95.31 102 LYS A N 1
ATOM 812 C CA . LYS A 1 102 ? 1.080 -24.120 3.661 1.00 95.31 102 LYS A CA 1
ATOM 813 C C . LYS A 1 102 ? 0.947 -23.218 4.891 1.00 95.31 102 LYS A C 1
ATOM 815 O O . LYS A 1 102 ? 0.340 -23.622 5.881 1.00 95.31 102 LYS A O 1
ATOM 820 N N . ILE A 1 103 ? 1.524 -22.014 4.849 1.00 93.56 103 ILE A N 1
ATOM 821 C CA . ILE A 1 103 ? 1.374 -21.028 5.928 1.00 93.56 103 ILE A CA 1
ATOM 822 C C . ILE A 1 103 ? -0.081 -20.559 5.999 1.00 93.56 103 ILE A C 1
ATOM 824 O O . ILE A 1 103 ? -0.660 -20.549 7.083 1.00 93.56 103 ILE A O 1
ATOM 828 N N . VAL A 1 104 ? -0.679 -20.222 4.854 1.00 95.06 104 VAL A N 1
ATOM 829 C CA . VAL A 1 104 ? -2.086 -19.805 4.757 1.00 95.06 104 VAL A CA 1
ATOM 830 C C . VAL A 1 104 ? -3.018 -20.870 5.339 1.00 95.06 104 VAL A C 1
ATOM 832 O O . VAL A 1 104 ? -3.855 -20.547 6.180 1.00 95.06 104 VAL A O 1
ATOM 835 N N . ASP A 1 105 ? -2.829 -22.137 4.971 1.00 95.94 105 ASP A N 1
ATOM 836 C CA . ASP A 1 105 ? -3.645 -23.250 5.466 1.00 95.94 105 ASP A CA 1
ATOM 837 C C . ASP A 1 105 ? -3.515 -23.412 6.989 1.00 95.94 105 ASP A C 1
ATOM 839 O O . ASP A 1 105 ? -4.514 -23.542 7.697 1.00 95.94 105 ASP A O 1
ATOM 843 N N . SER A 1 106 ? -2.286 -23.335 7.512 1.00 95.50 106 SER A N 1
ATOM 844 C CA . SER A 1 106 ? -2.001 -23.414 8.952 1.00 95.50 106 SER A CA 1
ATOM 845 C C . SER A 1 106 ? -2.650 -22.278 9.750 1.00 95.50 106 SER A C 1
ATOM 847 O O . SER A 1 106 ? -3.134 -22.486 10.863 1.00 95.50 106 SER A O 1
ATOM 849 N N . VAL A 1 107 ? -2.679 -21.070 9.186 1.00 95.12 107 VAL A N 1
ATOM 850 C CA . VAL A 1 107 ? -3.322 -19.906 9.805 1.00 95.12 107 VAL A CA 1
ATOM 851 C C . VAL A 1 107 ? -4.842 -20.051 9.779 1.00 95.12 107 VAL A C 1
ATOM 853 O O . VAL A 1 107 ? -5.489 -19.903 10.816 1.00 95.12 107 VAL A O 1
ATOM 856 N N . ASN A 1 108 ? -5.411 -20.401 8.624 1.00 96.06 108 ASN A N 1
ATOM 857 C CA . ASN A 1 108 ? -6.858 -20.520 8.450 1.00 96.06 108 ASN A CA 1
ATOM 858 C C . ASN A 1 108 ? -7.456 -21.677 9.260 1.00 96.06 108 ASN A C 1
ATOM 860 O O . ASN A 1 108 ? -8.582 -21.566 9.742 1.00 96.06 108 ASN A O 1
ATOM 864 N N . ALA A 1 109 ? -6.687 -22.740 9.507 1.00 96.75 109 ALA A N 1
ATOM 865 C CA . ALA A 1 109 ? -7.095 -23.839 10.381 1.00 96.75 109 ALA A CA 1
ATOM 866 C C . ALA A 1 109 ? -7.379 -23.402 11.833 1.00 96.75 109 ALA A C 1
ATOM 868 O O . ALA A 1 109 ? -8.098 -24.095 12.549 1.00 96.75 109 ALA A O 1
ATOM 869 N N . LYS A 1 110 ? -6.838 -22.260 12.282 1.00 95.81 110 LYS A N 1
ATOM 870 C CA . LYS A 1 110 ? -7.005 -21.762 13.658 1.00 95.81 110 LYS A CA 1
ATOM 871 C C . LYS A 1 110 ? -8.267 -20.921 13.879 1.00 95.81 110 LYS A C 1
ATOM 873 O O . LYS A 1 110 ? -8.558 -20.604 15.025 1.00 95.81 110 LYS A O 1
ATOM 878 N N . ASN A 1 111 ? -8.999 -20.560 12.820 1.00 92.69 111 ASN A N 1
ATOM 879 C CA . ASN A 1 111 ? -10.258 -19.804 12.878 1.00 92.69 111 ASN A CA 1
ATOM 880 C C . ASN A 1 111 ? -10.205 -18.524 13.749 1.00 92.69 111 ASN A C 1
ATOM 882 O O . ASN A 1 111 ? -10.966 -18.360 14.700 1.00 92.69 111 ASN A O 1
ATOM 886 N N . LEU A 1 112 ? -9.288 -17.606 13.429 1.00 91.88 112 LEU A N 1
ATOM 887 C CA . LEU A 1 112 ? -8.968 -16.433 14.261 1.00 91.88 112 LEU A CA 1
ATOM 888 C C . LEU A 1 112 ? -9.850 -15.192 13.998 1.00 91.88 112 LEU A C 1
ATOM 890 O O . LEU A 1 112 ? -9.483 -14.088 14.392 1.00 91.88 112 LEU A O 1
ATOM 894 N N . GLY A 1 113 ? -10.980 -15.334 13.298 1.00 93.62 113 GLY A N 1
ATOM 895 C CA . GLY A 1 113 ? -11.848 -14.206 12.913 1.00 93.62 113 GLY A CA 1
ATOM 896 C C . GLY A 1 113 ? -11.331 -13.362 11.737 1.00 93.62 113 GLY A C 1
ATOM 897 O O . GLY A 1 113 ? -12.023 -12.465 11.268 1.00 93.62 113 GLY A O 1
ATOM 898 N N . TRP A 1 114 ? -10.147 -13.679 11.215 1.00 94.81 114 TRP A N 1
ATOM 899 C CA . TRP A 1 114 ? -9.606 -13.170 9.958 1.00 94.81 114 TRP A CA 1
ATOM 900 C C . TRP A 1 114 ? -9.119 -14.343 9.107 1.00 94.81 114 TRP A C 1
ATOM 902 O O . TRP A 1 114 ? -8.802 -15.414 9.629 1.00 94.81 114 TRP A O 1
ATOM 912 N N . THR A 1 115 ? -9.082 -14.148 7.790 1.00 94.31 115 THR A N 1
ATOM 913 C CA . THR A 1 115 ? -8.651 -15.174 6.835 1.00 94.31 115 THR A CA 1
ATOM 914 C C . THR A 1 115 ? -7.383 -14.731 6.122 1.00 94.31 115 THR A C 1
ATOM 916 O O . THR A 1 115 ? -7.273 -13.606 5.636 1.00 94.31 115 THR A O 1
ATOM 919 N N . ALA A 1 116 ? -6.400 -15.623 6.080 1.00 94.19 116 ALA A N 1
ATOM 920 C CA . ALA A 1 116 ? -5.198 -15.456 5.286 1.00 94.19 116 ALA A CA 1
ATOM 921 C C . ALA A 1 116 ? -5.463 -15.889 3.841 1.00 94.19 116 ALA A C 1
ATOM 923 O O . ALA A 1 116 ? -6.183 -16.856 3.582 1.00 94.19 116 ALA A O 1
ATOM 924 N N . SER A 1 117 ? -4.822 -15.205 2.899 1.00 93.75 117 SER A N 1
ATOM 925 C CA . SER A 1 117 ? -4.814 -15.583 1.490 1.00 93.75 117 SER A CA 1
ATOM 926 C C . SER A 1 117 ? -3.418 -15.396 0.915 1.00 93.75 117 SER A C 1
ATOM 928 O O . SER A 1 117 ? -2.671 -14.505 1.328 1.00 93.75 117 SER A O 1
ATOM 930 N N . TYR A 1 118 ? -3.062 -16.248 -0.042 1.00 91.69 118 TYR A N 1
ATOM 931 C CA . TYR A 1 118 ? -1.811 -16.117 -0.768 1.00 91.69 118 TYR A CA 1
ATOM 932 C C . TYR A 1 118 ? -1.866 -14.884 -1.672 1.00 91.69 118 TYR A C 1
ATOM 934 O O . TYR A 1 118 ? -2.771 -14.748 -2.496 1.00 91.69 118 TYR A O 1
ATOM 942 N N . ASN A 1 119 ? -0.884 -13.995 -1.533 1.00 90.31 119 ASN A N 1
ATOM 943 C CA . ASN A 1 119 ? -0.804 -12.770 -2.313 1.00 90.31 119 ASN A CA 1
ATOM 944 C C . ASN A 1 119 ? 0.568 -12.618 -2.987 1.00 90.31 119 ASN A C 1
ATOM 946 O O . ASN A 1 119 ? 1.534 -13.323 -2.698 1.00 90.31 119 ASN A O 1
ATOM 950 N N . ARG A 1 120 ? 0.638 -11.655 -3.905 1.00 86.00 120 ARG A N 1
ATOM 951 C CA . ARG A 1 120 ? 1.843 -11.296 -4.665 1.00 86.00 120 ARG A CA 1
ATOM 952 C C . ARG A 1 120 ? 2.979 -10.685 -3.833 1.00 86.00 120 ARG A C 1
ATOM 954 O O . ARG A 1 120 ? 4.047 -10.464 -4.380 1.00 86.00 120 ARG A O 1
ATOM 961 N N . PHE A 1 121 ? 2.731 -10.368 -2.566 1.00 82.69 121 PHE A N 1
ATOM 962 C CA . PHE A 1 121 ? 3.691 -9.761 -1.642 1.00 82.69 121 PHE A CA 1
ATOM 963 C C . PHE A 1 121 ? 4.291 -10.794 -0.677 1.00 82.69 121 PHE A C 1
ATOM 965 O O . PHE A 1 121 ? 4.957 -10.423 0.284 1.00 82.69 121 PHE A O 1
ATOM 972 N N . ALA A 1 122 ? 4.029 -12.084 -0.898 1.00 84.19 122 ALA A N 1
ATOM 973 C CA . ALA A 1 122 ? 4.593 -13.154 -0.096 1.00 84.19 122 ALA A CA 1
ATOM 974 C C . ALA A 1 122 ? 6.111 -13.248 -0.327 1.00 84.19 122 ALA A C 1
ATOM 976 O O . ALA A 1 122 ? 6.545 -13.606 -1.412 1.00 84.19 122 ALA A O 1
ATOM 977 N N . SER A 1 123 ? 6.913 -12.931 0.684 1.00 78.19 123 SER A N 1
ATOM 978 C CA . SER A 1 123 ? 8.375 -13.015 0.629 1.00 78.19 123 SER A CA 1
ATOM 979 C C . SER A 1 123 ? 8.898 -14.098 1.571 1.00 78.19 123 SER A C 1
ATOM 981 O O . SER A 1 123 ? 8.278 -14.399 2.599 1.00 78.19 123 SER A O 1
ATOM 983 N N . LEU A 1 124 ? 10.032 -14.716 1.228 1.00 74.44 124 LEU A N 1
ATOM 984 C CA . LEU A 1 124 ? 10.727 -15.605 2.156 1.00 74.44 124 LEU A CA 1
ATOM 985 C C . LEU A 1 124 ? 11.582 -14.778 3.120 1.00 74.44 124 LEU A C 1
ATOM 987 O O . LEU A 1 124 ? 12.163 -13.764 2.747 1.00 74.44 124 LEU A O 1
ATOM 991 N N . ALA A 1 125 ? 11.716 -15.248 4.360 1.00 62.97 125 ALA A N 1
ATOM 992 C CA . ALA A 1 125 ? 12.532 -14.576 5.376 1.00 62.97 125 ALA A CA 1
ATOM 993 C C . ALA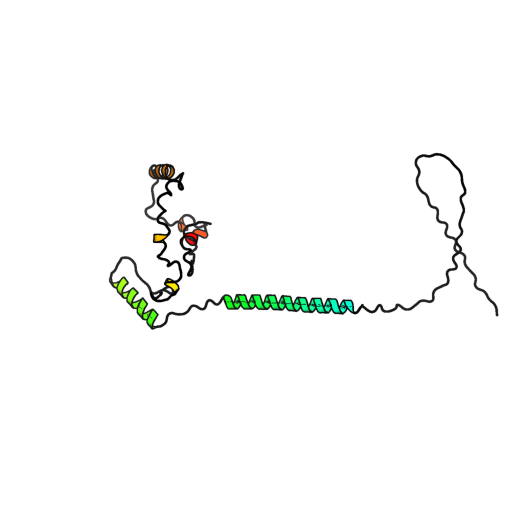 A 1 125 ? 14.033 -14.503 5.019 1.00 62.97 125 ALA A C 1
ATOM 995 O O . ALA A 1 125 ? 14.752 -13.683 5.579 1.00 62.97 125 ALA A O 1
ATOM 996 N N . SER A 1 126 ? 14.509 -15.364 4.113 1.00 59.12 126 SER A N 1
ATOM 997 C CA . SER A 1 126 ? 15.898 -15.413 3.641 1.00 59.12 126 SER A CA 1
ATOM 998 C C . SER A 1 126 ? 16.173 -14.552 2.409 1.00 59.12 126 SER A C 1
ATOM 1000 O O . SER A 1 126 ? 17.322 -14.480 1.982 1.00 59.12 126 SER A O 1
ATOM 1002 N N . ASP A 1 127 ? 15.147 -13.955 1.798 1.00 58.06 127 ASP A N 1
ATOM 1003 C CA . ASP A 1 127 ? 15.357 -13.084 0.646 1.00 58.06 127 ASP A CA 1
ATOM 1004 C C . ASP A 1 127 ? 16.019 -11.791 1.158 1.00 58.06 127 ASP A C 1
ATOM 1006 O O . ASP A 1 127 ? 15.425 -11.038 1.933 1.00 58.06 127 ASP A O 1
ATOM 1010 N N . GLU A 1 128 ? 17.270 -11.545 0.743 1.00 50.91 128 GLU A N 1
ATOM 1011 C CA . GLU A 1 128 ? 18.155 -10.432 1.158 1.00 50.91 128 GLU A CA 1
ATOM 1012 C C . GLU A 1 128 ? 17.502 -9.034 1.136 1.00 50.91 128 GLU A C 1
ATOM 1014 O O . GLU A 1 128 ? 17.980 -8.114 1.805 1.00 50.91 128 GLU A O 1
ATOM 1019 N N . ILE A 1 129 ? 16.374 -8.883 0.440 1.00 50.47 129 ILE A N 1
ATOM 1020 C CA . ILE A 1 129 ? 15.532 -7.680 0.397 1.00 50.47 129 ILE A CA 1
ATOM 1021 C C . ILE A 1 129 ? 15.040 -7.274 1.800 1.00 50.47 129 ILE A C 1
ATOM 1023 O O . ILE A 1 129 ? 14.798 -6.095 2.044 1.00 50.47 129 ILE A O 1
ATOM 1027 N N . PHE A 1 130 ? 14.944 -8.208 2.753 1.00 47.75 130 PHE A N 1
ATOM 1028 C CA . PHE A 1 130 ? 14.598 -7.884 4.144 1.00 47.75 130 PHE A CA 1
ATOM 1029 C C . PHE A 1 130 ? 15.798 -7.406 4.987 1.00 47.75 130 PHE A C 1
ATOM 1031 O O . PHE A 1 130 ? 15.608 -6.826 6.054 1.00 47.75 130 PHE A O 1
ATOM 1038 N N . SER A 1 131 ? 17.033 -7.634 4.520 1.00 44.19 131 SER A N 1
ATOM 1039 C CA . SER A 1 131 ? 18.270 -7.347 5.266 1.00 44.19 131 SER A CA 1
ATOM 1040 C C . SER A 1 131 ? 18.972 -6.041 4.880 1.00 44.19 131 SER A C 1
ATOM 1042 O O . SER A 1 131 ? 19.801 -5.545 5.646 1.00 44.19 131 SER A O 1
ATOM 1044 N N . SER A 1 132 ? 18.632 -5.427 3.742 1.00 44.22 132 SER A N 1
ATOM 1045 C CA . SER A 1 132 ? 19.154 -4.104 3.389 1.00 44.22 132 SER A CA 1
ATOM 1046 C C . SER A 1 132 ? 18.298 -2.998 4.014 1.00 44.22 132 SER A C 1
ATOM 1048 O O . SER A 1 132 ? 17.304 -2.585 3.434 1.00 44.22 132 SER A O 1
ATOM 1050 N N . GLN A 1 133 ? 18.718 -2.534 5.194 1.00 47.25 133 GLN A N 1
ATOM 1051 C CA . GLN A 1 133 ? 18.413 -1.225 5.793 1.00 47.25 133 GLN A CA 1
ATOM 1052 C C . GLN A 1 133 ? 16.924 -0.813 5.802 1.00 47.25 133 GLN A C 1
ATOM 1054 O O . GLN A 1 133 ? 16.402 -0.264 4.839 1.00 47.25 133 GLN A O 1
ATOM 1059 N N . HIS A 1 134 ? 16.292 -0.968 6.972 1.00 48.88 134 HIS A N 1
ATOM 1060 C CA . HIS A 1 134 ? 14.897 -0.614 7.287 1.00 48.88 134 HIS A CA 1
ATOM 1061 C C . HIS A 1 134 ? 13.856 -1.633 6.816 1.00 48.88 134 HIS A C 1
ATOM 1063 O O . HIS A 1 134 ? 12.980 -1.354 5.998 1.00 48.88 134 HIS A O 1
ATOM 1069 N N . SER A 1 135 ? 13.917 -2.814 7.429 1.00 48.53 135 SER A N 1
ATOM 1070 C CA . SER A 1 135 ? 12.792 -3.744 7.507 1.00 48.53 135 SER A CA 1
ATOM 1071 C C . SER A 1 135 ? 11.487 -2.994 7.836 1.00 48.53 135 SER A C 1
ATOM 1073 O O . SER A 1 135 ? 11.464 -2.121 8.706 1.00 48.53 135 SER A O 1
ATOM 1075 N N . MET A 1 136 ? 10.375 -3.363 7.184 1.00 51.59 136 MET A N 1
ATOM 1076 C CA . MET A 1 136 ? 9.019 -2.857 7.490 1.00 51.59 136 MET A CA 1
ATOM 1077 C C . MET A 1 136 ? 8.652 -2.983 8.985 1.00 51.59 136 MET A C 1
ATOM 1079 O O . MET A 1 136 ? 7.752 -2.297 9.466 1.00 51.59 136 MET A O 1
ATOM 1083 N N . SER A 1 137 ? 9.358 -3.844 9.725 1.00 50.25 137 SER A N 1
ATOM 1084 C CA . SER A 1 137 ? 9.167 -4.084 11.158 1.00 50.25 137 SER A CA 1
ATOM 1085 C C . SER A 1 137 ? 10.162 -3.357 12.079 1.00 50.25 137 SER A C 1
ATOM 1087 O O . SER A 1 137 ? 9.906 -3.271 13.277 1.00 50.25 137 SER A O 1
ATOM 1089 N N . ASP A 1 138 ? 11.231 -2.750 11.549 1.00 48.56 138 ASP A N 1
ATOM 1090 C CA . ASP A 1 138 ? 12.311 -2.117 12.336 1.00 48.56 138 ASP A CA 1
ATOM 1091 C C . ASP A 1 138 ? 12.027 -0.661 12.755 1.00 48.56 138 ASP A C 1
ATOM 1093 O O . ASP A 1 138 ? 12.924 0.079 13.161 1.00 48.56 138 ASP A O 1
ATOM 1097 N N . HIS A 1 139 ? 10.771 -0.216 12.700 1.00 53.09 139 HIS A N 1
ATOM 1098 C CA . HIS A 1 139 ? 10.410 1.127 13.164 1.00 53.09 139 HIS A CA 1
ATOM 1099 C C . HIS A 1 139 ? 10.334 1.230 14.699 1.00 53.09 139 HIS A C 1
ATOM 1101 O O . HIS A 1 139 ? 10.386 2.334 15.239 1.00 53.09 139 HIS A O 1
ATOM 1107 N N . ASN A 1 140 ? 10.276 0.107 15.426 1.00 50.59 140 ASN A N 1
ATOM 1108 C CA . ASN A 1 140 ? 10.151 0.131 16.889 1.00 50.59 140 ASN A CA 1
ATOM 1109 C C . ASN A 1 140 ? 11.364 0.750 17.608 1.00 50.59 140 ASN A C 1
ATOM 1111 O O . ASN A 1 140 ? 11.232 1.191 18.749 1.00 50.59 140 ASN A O 1
ATOM 1115 N N . THR A 1 141 ? 12.534 0.817 16.969 1.00 52.34 141 THR A N 1
ATOM 1116 C CA . THR A 1 141 ? 13.775 1.284 17.609 1.00 52.34 141 THR A CA 1
ATOM 1117 C C . THR A 1 141 ? 14.132 2.736 17.300 1.00 52.34 141 THR A C 1
ATOM 1119 O O . THR A 1 141 ? 14.894 3.329 18.061 1.00 52.34 141 THR A O 1
ATOM 1122 N N . LEU A 1 142 ? 13.580 3.338 16.237 1.00 51.97 142 LEU A N 1
ATOM 1123 C CA . LEU A 1 142 ? 13.868 4.739 15.883 1.00 51.97 142 LEU A CA 1
ATOM 1124 C C . LEU A 1 142 ? 12.927 5.742 16.580 1.00 51.97 142 LEU A C 1
ATOM 1126 O O . LEU A 1 142 ? 13.253 6.922 16.666 1.00 51.97 142 LEU A O 1
ATOM 1130 N N . PHE A 1 143 ? 11.792 5.272 17.113 1.00 52.88 143 PHE A N 1
ATOM 1131 C CA . PHE A 1 143 ? 10.737 6.116 17.694 1.00 52.88 143 PHE A CA 1
ATOM 1132 C C . PHE A 1 143 ? 10.543 5.974 19.202 1.00 52.88 143 PHE A C 1
ATOM 1134 O O . PHE A 1 143 ? 9.606 6.562 19.733 1.00 52.88 143 PHE A O 1
ATOM 1141 N N . LEU A 1 144 ? 11.412 5.265 19.930 1.00 47.66 144 LEU A N 1
ATOM 1142 C CA . LEU A 1 144 ? 11.493 5.535 21.365 1.00 47.66 144 LEU A CA 1
ATOM 1143 C C . LEU A 1 144 ? 12.118 6.924 21.494 1.00 47.66 144 LEU A C 1
ATOM 1145 O O . LEU A 1 144 ? 13.306 7.066 21.187 1.00 47.66 144 LEU A O 1
ATOM 1149 N N . PRO A 1 145 ? 11.354 7.956 21.905 1.00 51.16 145 PRO A N 1
ATOM 1150 C CA . PRO A 1 145 ? 11.926 9.273 22.045 1.00 51.16 145 PRO A CA 1
ATOM 1151 C C . PRO A 1 145 ? 13.084 9.130 23.019 1.00 51.16 145 PRO A C 1
ATOM 1153 O O . PRO A 1 145 ? 12.915 8.647 24.146 1.00 51.16 145 PRO A O 1
ATOM 1156 N N . ARG A 1 146 ? 14.281 9.530 22.580 1.00 49.16 146 ARG A N 1
ATOM 1157 C CA . ARG A 1 146 ? 15.387 9.833 23.483 1.00 49.16 146 ARG A CA 1
ATOM 1158 C C . ARG A 1 146 ? 14.769 10.693 24.580 1.00 49.16 146 ARG A C 1
ATOM 1160 O O . ARG A 1 146 ? 14.295 11.776 24.264 1.00 49.16 146 ARG A O 1
ATOM 1167 N N . LYS A 1 147 ? 14.653 10.146 25.798 1.00 51.03 147 LYS A N 1
ATOM 1168 C CA . LYS A 1 147 ? 13.902 10.671 26.955 1.00 51.03 147 LYS A CA 1
ATOM 1169 C C . LYS A 1 147 ? 14.088 12.188 27.148 1.00 51.03 147 LYS A C 1
ATOM 1171 O O . LYS A 1 147 ? 14.893 12.582 27.979 1.00 51.03 147 LYS A O 1
ATOM 1176 N N . SER A 1 148 ? 13.396 13.024 26.374 1.00 51.62 148 SER A N 1
ATOM 1177 C CA . SER A 1 148 ? 13.359 14.488 26.506 1.00 51.62 148 SER A CA 1
ATOM 1178 C C . SER A 1 148 ? 12.433 15.183 25.487 1.00 51.62 148 SER A C 1
ATOM 1180 O O . SER A 1 148 ? 12.555 16.386 25.297 1.00 51.62 148 SER A O 1
ATOM 1182 N N . ALA A 1 149 ? 11.495 14.491 24.835 1.00 53.66 149 ALA A N 1
ATOM 1183 C CA . ALA A 1 149 ? 10.507 15.134 23.954 1.00 53.66 149 ALA A CA 1
ATOM 1184 C C . ALA A 1 149 ? 9.213 15.503 24.707 1.00 53.66 149 ALA A C 1
ATOM 1186 O O . ALA A 1 149 ? 8.118 15.404 24.170 1.00 53.66 149 ALA A O 1
ATOM 1187 N N . LYS A 1 150 ? 9.314 15.898 25.986 1.00 52.59 150 LYS A N 1
ATOM 1188 C CA . LYS A 1 150 ? 8.147 16.405 26.733 1.00 52.59 150 LYS A CA 1
ATOM 1189 C C . LYS A 1 150 ? 7.677 17.782 26.236 1.00 52.59 150 LYS A C 1
ATOM 1191 O O . LYS A 1 150 ? 6.617 18.222 26.650 1.00 52.59 150 LYS A O 1
ATOM 1196 N N . ASN A 1 151 ? 8.442 18.429 25.353 1.00 52.91 151 ASN A N 1
ATOM 1197 C CA . ASN A 1 151 ? 8.265 19.840 25.010 1.00 52.91 151 ASN A CA 1
ATOM 1198 C C . ASN A 1 151 ? 7.904 20.095 23.530 1.00 52.91 151 ASN A C 1
ATOM 1200 O O . ASN A 1 151 ? 7.915 21.244 23.119 1.00 52.91 151 ASN A O 1
ATOM 1204 N N . GLU A 1 152 ? 7.611 19.076 22.711 1.00 55.56 152 GLU A N 1
ATOM 1205 C CA . GLU A 1 152 ? 7.295 19.280 21.274 1.00 55.56 152 GLU A CA 1
ATOM 1206 C C . GLU A 1 152 ? 5.799 19.184 20.929 1.00 55.56 152 GLU A C 1
ATOM 1208 O O . GLU A 1 152 ? 5.405 19.437 19.796 1.00 55.56 152 GLU A O 1
ATOM 1213 N N . LEU A 1 153 ? 4.942 18.863 21.899 1.00 57.19 153 LEU A N 1
ATOM 1214 C CA . LEU A 1 153 ? 3.486 18.819 21.726 1.00 57.19 153 LEU A CA 1
ATOM 1215 C C . LEU A 1 153 ? 2.822 19.865 22.628 1.00 57.19 153 LEU A C 1
ATOM 1217 O O . LEU A 1 153 ? 1.933 19.543 23.416 1.00 57.19 153 LEU A O 1
ATOM 1221 N N . GLU A 1 154 ? 3.291 21.108 22.527 1.00 55.62 154 GLU A N 1
ATOM 1222 C CA . GLU A 1 154 ? 2.971 22.235 23.422 1.00 55.62 154 GLU A CA 1
ATOM 1223 C C . GLU A 1 154 ? 1.489 22.675 23.399 1.00 55.62 154 GLU A C 1
ATOM 1225 O O . GLU A 1 154 ? 1.117 23.605 24.100 1.00 55.62 154 GLU A O 1
ATOM 1230 N N . ASP A 1 155 ? 0.619 21.967 22.668 1.00 59.09 155 ASP A N 1
ATOM 1231 C CA . ASP A 1 155 ? -0.829 22.225 22.612 1.00 59.09 155 ASP A CA 1
ATOM 1232 C C . ASP A 1 155 ? -1.696 20.951 22.756 1.00 59.09 155 ASP A C 1
ATOM 1234 O O . ASP A 1 155 ? -2.872 20.917 22.398 1.00 59.09 155 ASP A O 1
ATOM 1238 N N . THR A 1 156 ? -1.134 19.838 23.248 1.00 68.31 156 THR A N 1
ATOM 1239 C CA . THR A 1 156 ? -1.885 18.565 23.304 1.00 68.31 156 THR A CA 1
ATOM 1240 C C . THR A 1 156 ? -2.689 18.357 24.576 1.00 68.31 156 THR A C 1
ATOM 1242 O O . THR A 1 156 ? -3.799 17.840 24.494 1.00 68.31 156 THR A O 1
ATOM 1245 N N . GLU A 1 157 ? -2.190 18.735 25.753 1.00 76.62 157 GLU A N 1
ATOM 1246 C CA . GLU A 1 157 ? -2.863 18.361 27.004 1.00 76.62 157 GLU A CA 1
ATOM 1247 C C . GLU A 1 157 ? -4.186 19.114 27.200 1.00 76.62 157 GLU A C 1
ATOM 1249 O O . GLU A 1 157 ? -5.217 18.503 27.492 1.00 76.62 157 GLU A O 1
ATOM 1254 N N . GLU A 1 158 ? -4.199 20.428 26.968 1.00 79.94 158 GLU A N 1
ATOM 1255 C CA . GLU A 1 158 ? -5.426 21.226 27.036 1.00 79.94 158 GLU A CA 1
ATOM 1256 C C . GLU A 1 158 ? -6.425 20.825 25.947 1.00 79.94 158 GLU A C 1
ATOM 1258 O O . GLU A 1 158 ? -7.617 20.669 26.231 1.00 79.94 158 GLU A O 1
ATOM 1263 N N . HIS A 1 159 ? -5.947 20.569 24.725 1.00 80.69 159 HIS A N 1
ATOM 1264 C CA . HIS A 1 159 ? -6.791 20.121 23.621 1.00 80.69 159 HIS A CA 1
ATOM 1265 C C . HIS A 1 159 ? -7.412 18.742 23.883 1.00 80.69 159 HIS A C 1
ATOM 1267 O O . HIS A 1 159 ? -8.614 18.560 23.688 1.00 80.69 159 HIS A O 1
ATOM 1273 N N . ILE A 1 160 ? -6.639 17.779 24.392 1.00 83.94 160 ILE A N 1
ATOM 1274 C CA . ILE A 1 160 ? -7.148 16.457 24.786 1.00 83.94 160 ILE A CA 1
ATOM 1275 C C . ILE A 1 160 ? -8.185 16.606 25.903 1.00 83.94 160 ILE A C 1
ATOM 1277 O O . ILE A 1 160 ? -9.271 16.032 25.814 1.00 83.94 160 ILE A O 1
ATOM 1281 N N . ASN A 1 161 ? -7.898 17.420 26.922 1.00 84.31 161 ASN A N 1
ATOM 1282 C CA . ASN A 1 161 ? -8.839 17.689 28.008 1.00 84.31 161 ASN A CA 1
ATOM 1283 C C . ASN A 1 161 ? -10.134 18.349 27.507 1.00 84.31 161 ASN A C 1
ATOM 1285 O O . ASN A 1 161 ? -11.213 18.048 28.018 1.00 84.31 161 ASN A O 1
ATOM 1289 N N . TYR A 1 162 ? -10.054 19.221 26.501 1.00 85.69 162 TYR A N 1
ATOM 1290 C CA . TYR A 1 162 ? -11.219 19.783 25.822 1.00 85.69 162 TYR A CA 1
ATOM 1291 C C . TYR A 1 162 ? -12.016 18.710 25.065 1.00 85.69 162 TYR A C 1
ATOM 1293 O O . TYR A 1 162 ? -13.236 18.646 25.217 1.00 85.69 162 TYR A O 1
ATOM 1301 N N . LEU A 1 163 ? -11.347 17.847 24.290 1.00 85.06 163 LEU A N 1
ATOM 1302 C CA . LEU A 1 163 ? -11.999 16.778 23.527 1.00 85.06 163 LEU A CA 1
ATOM 1303 C C . LEU A 1 163 ? -12.716 15.778 24.441 1.00 85.06 163 LEU A C 1
ATOM 1305 O O . LEU A 1 163 ? -13.854 15.415 24.159 1.00 85.06 163 LEU A O 1
ATOM 1309 N N . LEU A 1 164 ? -12.093 15.387 25.556 1.00 85.12 164 LEU A N 1
ATOM 1310 C CA . LEU A 1 164 ? -12.682 14.467 26.536 1.00 85.12 164 LEU A CA 1
ATOM 1311 C C . LEU A 1 164 ? -13.903 15.056 27.254 1.00 85.12 164 LEU A C 1
ATOM 1313 O O . LEU A 1 164 ? -14.809 14.319 27.630 1.00 85.12 164 LEU A O 1
ATOM 1317 N N . LYS A 1 165 ? -13.940 16.380 27.449 1.00 88.25 165 LYS A N 1
ATOM 1318 C CA . LYS A 1 165 ? -15.088 17.083 28.048 1.00 88.25 165 LYS A CA 1
ATOM 1319 C C . LYS A 1 165 ? -16.231 17.314 27.061 1.00 88.25 165 LYS A C 1
ATOM 1321 O O . LYS A 1 165 ? -17.295 17.780 27.469 1.00 88.25 165 LYS A O 1
ATOM 1326 N N . LYS A 1 166 ? -16.019 17.057 25.770 1.00 86.75 166 LYS A N 1
ATOM 1327 C CA . LYS A 1 166 ? -17.015 17.325 24.741 1.00 86.75 166 LYS A CA 1
ATOM 1328 C C . LYS A 1 166 ? -18.042 16.199 24.713 1.00 86.75 166 LYS A C 1
ATOM 1330 O O . LYS A 1 166 ? -17.717 15.062 24.391 1.00 86.75 166 LYS A O 1
ATOM 1335 N N . ASP A 1 167 ? -19.291 16.541 25.003 1.00 85.38 167 ASP A N 1
ATOM 1336 C CA . ASP A 1 167 ? -20.407 15.602 24.911 1.00 85.38 167 ASP A CA 1
ATOM 1337 C C . ASP A 1 167 ? -20.827 15.433 23.442 1.00 85.38 167 ASP A C 1
ATOM 1339 O O . ASP A 1 167 ? -21.652 16.176 22.906 1.00 85.38 167 ASP A O 1
ATOM 1343 N N . VAL A 1 168 ? -20.157 14.512 22.745 1.00 86.69 168 VAL A N 1
ATOM 1344 C CA . VAL A 1 168 ? -20.455 14.145 21.356 1.00 86.69 168 VAL A CA 1
ATOM 1345 C C . VAL A 1 168 ? -20.789 12.663 21.307 1.00 86.69 168 VAL A C 1
ATOM 1347 O O . VAL A 1 168 ? -20.002 11.824 21.737 1.00 86.69 168 VAL A O 1
ATOM 1350 N N . SER A 1 169 ? -21.936 12.330 20.717 1.00 88.62 169 SER A N 1
ATOM 1351 C CA . SER A 1 169 ? -22.289 10.941 20.432 1.00 88.62 169 SER A CA 1
ATOM 1352 C C . SER A 1 169 ? -21.382 10.388 19.326 1.00 88.62 169 SER A C 1
ATOM 1354 O O . SER A 1 169 ? -21.419 10.856 18.185 1.00 88.62 169 SER A O 1
ATOM 1356 N N . ILE A 1 170 ? -20.541 9.412 19.677 1.00 90.12 170 ILE A N 1
ATOM 1357 C CA . ILE A 1 170 ? -19.664 8.708 18.736 1.00 90.12 170 ILE A CA 1
ATOM 1358 C C . ILE A 1 170 ? -20.476 7.583 18.074 1.00 90.12 170 ILE A C 1
ATOM 1360 O O . ILE A 1 170 ? -21.107 6.800 18.787 1.00 90.12 170 ILE A O 1
ATOM 1364 N N . PRO A 1 171 ? -20.487 7.484 16.733 1.00 93.75 171 PRO A N 1
ATOM 1365 C CA . PRO A 1 171 ? -21.218 6.427 16.046 1.00 93.75 171 PRO A CA 1
ATOM 1366 C C . PRO A 1 171 ? -20.569 5.056 16.279 1.00 93.75 171 PRO A C 1
ATOM 1368 O O . PRO A 1 171 ? -19.353 4.949 16.420 1.00 93.75 171 PRO A O 1
ATOM 1371 N N . GLU A 1 172 ? -21.378 3.997 16.240 1.00 96.12 172 GLU A N 1
ATOM 1372 C CA . GLU A 1 172 ? -20.906 2.609 16.376 1.00 96.12 172 GLU A CA 1
ATOM 1373 C C . GLU A 1 172 ? -19.949 2.192 15.243 1.00 96.12 172 GLU A C 1
ATOM 1375 O O . GLU A 1 172 ? -19.031 1.404 15.454 1.00 96.12 172 GLU A O 1
ATOM 1380 N N . SER A 1 173 ? -20.125 2.755 14.042 1.00 96.44 173 SER A N 1
ATOM 1381 C CA . SER A 1 173 ? -19.220 2.558 12.908 1.00 96.44 173 SER A CA 1
ATOM 1382 C C . SER A 1 173 ? -18.892 3.881 12.223 1.00 96.44 173 SER A C 1
ATOM 1384 O O . SER A 1 173 ? -19.736 4.771 12.094 1.00 96.44 173 SER A O 1
ATOM 1386 N N . PHE A 1 174 ? -17.643 4.017 11.782 1.00 95.81 174 PHE A N 1
ATOM 1387 C CA . PHE A 1 174 ? -17.155 5.207 11.100 1.00 95.81 174 PHE A CA 1
ATOM 1388 C C . PHE A 1 174 ? -16.147 4.826 10.012 1.00 95.81 174 PHE A C 1
ATOM 1390 O O . PHE A 1 174 ? -15.157 4.154 10.287 1.00 95.81 174 PHE A O 1
ATOM 1397 N N . ASP A 1 175 ? -16.383 5.294 8.786 1.00 96.06 175 ASP A N 1
ATOM 1398 C CA . ASP A 1 175 ? -15.429 5.221 7.677 1.00 96.06 175 ASP A CA 1
ATOM 1399 C C . ASP A 1 175 ? -15.209 6.635 7.126 1.00 96.06 175 ASP A C 1
ATOM 1401 O O . ASP A 1 175 ? -16.138 7.280 6.625 1.00 96.06 175 ASP A O 1
ATOM 1405 N N . ALA A 1 176 ? -13.971 7.123 7.216 1.00 96.06 176 ALA A N 1
ATOM 1406 C CA . ALA A 1 176 ? -13.596 8.454 6.748 1.00 96.06 176 ALA A CA 1
ATOM 1407 C C . ALA A 1 176 ? -13.898 8.651 5.253 1.00 96.06 176 ALA A C 1
ATOM 1409 O O . ALA A 1 176 ? -14.323 9.734 4.849 1.00 96.06 176 ALA A O 1
ATOM 1410 N N . ARG A 1 177 ? -13.750 7.601 4.436 1.00 95.69 177 ARG A N 1
ATOM 1411 C CA . ARG A 1 177 ? -14.000 7.650 2.987 1.00 95.69 177 ARG A CA 1
ATOM 1412 C C . ARG A 1 177 ? -15.463 7.951 2.685 1.00 95.69 177 ARG A C 1
ATOM 1414 O O . ARG A 1 177 ? -15.763 8.746 1.802 1.00 95.69 177 ARG A O 1
ATOM 1421 N N . LEU A 1 178 ? -16.374 7.376 3.473 1.00 96.62 178 LEU A N 1
ATOM 1422 C CA . LEU A 1 178 ? -17.812 7.635 3.359 1.00 96.62 178 LEU A CA 1
ATOM 1423 C C . LEU A 1 178 ? -18.192 9.019 3.892 1.00 96.62 178 LEU A C 1
ATOM 1425 O O . LEU A 1 178 ? -19.105 9.651 3.365 1.00 96.62 178 LEU A O 1
ATOM 1429 N N . LYS A 1 179 ? -17.503 9.501 4.935 1.00 96.56 179 LYS A N 1
ATOM 1430 C CA . LYS A 1 179 ? -17.772 10.817 5.528 1.00 96.56 179 LYS A CA 1
ATOM 1431 C C . LYS A 1 179 ? -17.311 11.969 4.633 1.00 96.56 179 LYS A C 1
ATOM 1433 O O . LYS A 1 179 ? -17.997 12.990 4.572 1.00 96.56 179 LYS A O 1
ATOM 1438 N N . TRP A 1 180 ? -16.187 11.801 3.939 1.00 97.06 180 TRP A N 1
ATOM 1439 C CA . TRP A 1 180 ? -15.603 12.802 3.042 1.00 97.06 180 TRP A CA 1
ATOM 1440 C C . TRP A 1 180 ? -15.369 12.231 1.635 1.00 97.06 180 TRP A C 1
ATOM 1442 O O . TRP A 1 180 ? -14.227 12.112 1.189 1.00 97.06 180 TRP A O 1
ATOM 1452 N N . PRO A 1 181 ? -16.443 11.918 0.890 1.00 96.44 181 PRO A N 1
ATOM 1453 C CA . PRO A 1 181 ? -16.342 11.220 -0.394 1.00 96.44 181 PRO A CA 1
ATOM 1454 C C . PRO A 1 181 ? -15.642 12.045 -1.483 1.00 96.44 181 PRO A C 1
ATOM 1456 O O . PRO A 1 181 ? -15.076 11.488 -2.416 1.00 96.44 181 PRO A O 1
ATOM 1459 N N . LEU A 1 182 ? -15.655 13.378 -1.366 1.00 96.81 182 LEU A N 1
ATOM 1460 C CA . LEU A 1 182 ? -14.995 14.281 -2.315 1.00 96.81 182 LEU A CA 1
ATOM 1461 C C . LEU A 1 182 ? -13.490 14.450 -2.041 1.00 96.81 182 LEU A C 1
ATOM 1463 O O . LEU A 1 182 ? -12.776 15.018 -2.866 1.00 96.81 182 LEU A O 1
ATOM 1467 N N . CYS A 1 183 ? -12.988 13.960 -0.903 1.00 97.06 183 CYS A N 1
ATOM 1468 C CA . CYS A 1 183 ? -11.568 14.005 -0.576 1.00 97.06 183 CYS A CA 1
ATOM 1469 C C . CYS A 1 183 ? -10.858 12.804 -1.212 1.00 97.06 183 CYS A C 1
ATOM 1471 O O . CYS A 1 183 ? -10.873 11.691 -0.691 1.00 97.06 183 CYS A O 1
ATOM 1473 N N . TRP A 1 184 ? -10.217 13.022 -2.358 1.00 94.31 184 TRP A N 1
ATOM 1474 C CA . TRP A 1 184 ? -9.549 11.954 -3.107 1.00 94.31 184 TRP A CA 1
ATOM 1475 C C . TRP A 1 184 ? -8.398 11.284 -2.336 1.00 94.31 184 TRP A C 1
ATOM 1477 O O . TRP A 1 184 ? -8.216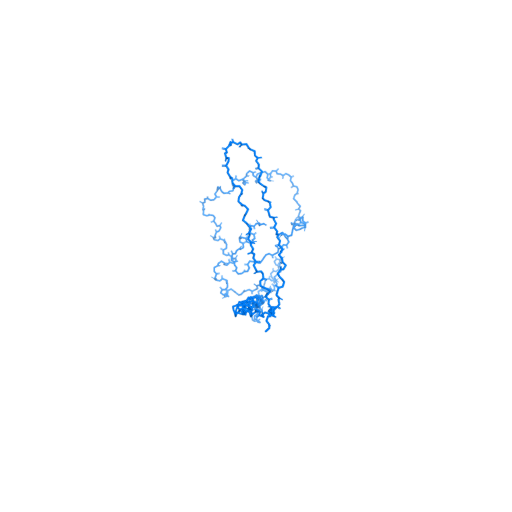 10.071 -2.454 1.00 94.31 184 TRP A O 1
ATOM 1487 N N . SER A 1 185 ? -7.659 12.042 -1.517 1.00 93.06 185 SER A N 1
ATOM 1488 C CA . SER A 1 185 ? -6.463 11.570 -0.799 1.00 93.06 185 SER A CA 1
ATOM 1489 C C . SER A 1 185 ? -6.739 10.392 0.138 1.00 93.06 185 SER A C 1
ATOM 1491 O O . SER A 1 185 ? -6.002 9.413 0.120 1.00 93.06 185 SER A O 1
ATOM 1493 N N . ILE A 1 186 ? -7.844 10.422 0.887 1.00 93.38 186 ILE A N 1
ATOM 1494 C CA . ILE A 1 186 ? -8.213 9.355 1.837 1.00 93.38 186 ILE A CA 1
ATOM 1495 C C . ILE A 1 186 ? -8.701 8.063 1.162 1.00 93.38 186 ILE A C 1
ATOM 1497 O O . ILE A 1 186 ? -8.905 7.050 1.828 1.00 93.38 186 ILE A O 1
ATOM 1501 N N . HIS A 1 187 ? -8.901 8.087 -0.158 1.00 94.06 187 HIS A N 1
ATOM 1502 C CA . HIS A 1 187 ? -9.257 6.911 -0.951 1.00 94.06 187 HIS A CA 1
ATOM 1503 C C . HIS A 1 187 ? -8.029 6.216 -1.555 1.00 94.06 187 HIS A C 1
ATOM 1505 O O . HIS A 1 187 ? -8.165 5.127 -2.113 1.00 94.06 187 HIS A O 1
ATOM 1511 N N . GLN A 1 188 ? -6.844 6.830 -1.469 1.00 91.56 188 GLN A N 1
ATOM 1512 C CA . GLN A 1 188 ? -5.632 6.301 -2.085 1.00 91.56 188 GLN A CA 1
ATOM 1513 C C . GLN A 1 188 ? -4.918 5.299 -1.182 1.00 91.56 188 GLN A C 1
ATOM 1515 O O . GLN A 1 188 ? -4.753 5.515 0.016 1.00 91.56 188 GLN A O 1
ATOM 1520 N N . ILE A 1 189 ? -4.445 4.210 -1.790 1.00 89.00 189 ILE A N 1
ATOM 1521 C CA . ILE A 1 189 ? -3.561 3.235 -1.148 1.00 89.00 189 ILE A CA 1
ATOM 1522 C C . ILE A 1 189 ? -2.155 3.462 -1.701 1.00 89.00 189 ILE A C 1
ATOM 1524 O O . ILE A 1 189 ? -1.892 3.191 -2.874 1.00 89.00 189 ILE A O 1
ATOM 1528 N N . PHE A 1 190 ? -1.254 3.968 -0.861 1.00 84.56 190 PHE A N 1
ATOM 1529 C CA . PHE A 1 190 ? 0.125 4.261 -1.252 1.00 84.56 190 PHE A CA 1
ATOM 1530 C C . PHE A 1 190 ? 1.025 3.020 -1.169 1.00 84.56 190 PHE A C 1
ATOM 1532 O O . PHE A 1 190 ? 0.842 2.152 -0.317 1.00 84.56 190 PHE A O 1
ATOM 1539 N N . ASN A 1 191 ? 2.025 2.950 -2.053 1.00 82.75 191 ASN A N 1
ATOM 1540 C CA . ASN A 1 191 ? 3.022 1.880 -2.097 1.00 82.75 191 ASN A CA 1
ATOM 1541 C C . ASN A 1 191 ? 4.399 2.430 -1.690 1.00 82.75 191 ASN A C 1
ATOM 1543 O O . ASN A 1 191 ? 4.980 3.222 -2.428 1.00 82.75 191 ASN A O 1
ATOM 1547 N N . GLN A 1 192 ? 4.930 1.987 -0.545 1.00 76.12 192 GLN A N 1
ATOM 1548 C CA . GLN A 1 192 ? 6.259 2.386 -0.047 1.00 76.12 192 GLN A CA 1
ATOM 1549 C C . GLN A 1 192 ? 7.437 1.689 -0.761 1.00 76.12 192 GLN A C 1
ATOM 1551 O O . GLN A 1 192 ? 8.597 2.003 -0.495 1.00 76.12 192 GLN A O 1
ATOM 1556 N N . ALA A 1 193 ? 7.153 0.739 -1.660 1.00 79.31 193 ALA A N 1
ATOM 1557 C CA . ALA A 1 193 ? 8.142 -0.127 -2.299 1.00 79.31 193 ALA A CA 1
ATOM 1558 C C . ALA A 1 193 ? 9.072 -0.801 -1.263 1.00 79.31 193 ALA A C 1
ATOM 1560 O O . ALA A 1 193 ? 8.644 -1.116 -0.156 1.00 79.31 193 ALA A O 1
ATOM 1561 N N . GLY A 1 194 ? 10.338 -1.043 -1.613 1.00 71.06 194 GLY A N 1
ATOM 1562 C CA . GLY A 1 194 ? 11.347 -1.579 -0.690 1.00 71.06 194 GLY A CA 1
ATOM 1563 C C . GLY A 1 194 ? 11.961 -0.537 0.255 1.00 71.06 194 GLY A C 1
ATOM 1564 O O . GLY A 1 194 ? 12.971 -0.826 0.883 1.00 71.06 194 GLY A O 1
ATOM 1565 N N . CYS A 1 195 ? 11.418 0.684 0.327 1.00 71.94 195 CYS A N 1
ATOM 1566 C CA . CYS A 1 195 ? 11.943 1.733 1.196 1.00 71.94 195 CYS A CA 1
ATOM 1567 C C . CYS A 1 195 ? 11.283 1.670 2.583 1.00 71.94 195 CYS A C 1
ATOM 1569 O O . CYS A 1 195 ? 10.063 1.527 2.695 1.00 71.94 195 CYS A O 1
ATOM 1571 N N . GLY A 1 196 ? 12.062 1.863 3.652 1.00 71.50 196 GLY A N 1
ATOM 1572 C CA . GLY A 1 196 ? 11.572 2.038 5.027 1.00 71.50 196 GLY A CA 1
ATOM 1573 C C . GLY A 1 196 ? 10.902 3.395 5.293 1.00 71.50 196 GLY A C 1
ATOM 1574 O O . GLY A 1 196 ? 11.031 3.952 6.380 1.00 71.50 196 GLY A O 1
ATOM 1575 N N . SER A 1 197 ? 10.219 3.968 4.300 1.00 77.81 197 SER A N 1
ATOM 1576 C CA . SER A 1 197 ? 9.622 5.308 4.336 1.00 77.81 197 SER A CA 1
ATOM 1577 C C . SER A 1 197 ? 8.195 5.335 4.885 1.00 77.81 197 SER A C 1
ATOM 1579 O O . SER A 1 197 ? 7.523 6.359 4.765 1.00 77.81 197 SER A O 1
ATOM 1581 N N . CYS A 1 198 ? 7.712 4.249 5.499 1.00 78.19 198 CYS A N 1
ATOM 1582 C CA . CYS A 1 198 ? 6.340 4.156 6.010 1.00 78.19 198 CYS A CA 1
ATOM 1583 C C . CYS A 1 198 ? 5.968 5.323 6.945 1.00 78.19 198 CYS A C 1
ATOM 1585 O O . CYS A 1 198 ? 4.844 5.814 6.899 1.00 78.19 198 CYS A O 1
ATOM 1587 N N . TRP A 1 199 ? 6.930 5.832 7.718 1.00 72.56 199 TRP A N 1
ATOM 1588 C CA . TRP A 1 199 ? 6.750 6.983 8.605 1.00 72.56 199 TRP A CA 1
ATOM 1589 C C . TRP A 1 199 ? 6.497 8.308 7.860 1.00 72.56 199 TRP A C 1
ATOM 1591 O O . TRP A 1 199 ? 5.779 9.165 8.367 1.00 72.56 199 TRP A O 1
ATOM 1601 N N . VAL A 1 200 ? 7.024 8.477 6.643 1.00 72.69 200 VAL A N 1
ATOM 1602 C CA . VAL A 1 200 ? 6.727 9.636 5.781 1.00 72.69 200 VAL A CA 1
ATOM 1603 C C . VAL A 1 200 ? 5.458 9.380 4.979 1.00 72.69 200 VAL A C 1
ATOM 1605 O O . VAL A 1 200 ? 4.546 10.196 5.004 1.00 72.69 200 VAL A O 1
ATOM 1608 N N . CYS A 1 201 ? 5.389 8.232 4.301 1.00 63.72 201 CYS A N 1
ATOM 1609 C CA . CYS A 1 201 ? 4.338 7.921 3.334 1.00 63.72 201 CYS A CA 1
ATOM 1610 C C . CYS A 1 201 ? 2.957 7.690 3.962 1.00 63.72 201 CYS A C 1
ATOM 1612 O O . CYS A 1 201 ? 1.959 7.872 3.273 1.00 63.72 201 CYS A O 1
ATOM 1614 N N . PHE A 1 202 ? 2.889 7.281 5.232 1.00 60.06 202 PHE A N 1
ATOM 1615 C CA . PHE A 1 202 ? 1.620 7.041 5.932 1.00 60.06 202 PHE A CA 1
ATOM 1616 C C . PHE A 1 202 ? 1.426 7.930 7.168 1.00 60.06 202 PHE A C 1
ATOM 1618 O O . PHE A 1 202 ? 0.310 8.018 7.670 1.00 60.06 202 PHE A O 1
ATOM 1625 N N . GLY A 1 203 ? 2.491 8.573 7.665 1.00 54.12 203 GLY A N 1
ATOM 1626 C CA . GLY A 1 203 ? 2.457 9.383 8.888 1.00 54.12 203 GLY A CA 1
ATOM 1627 C C . GLY A 1 203 ? 2.296 10.888 8.668 1.00 54.12 203 GLY A C 1
ATOM 1628 O O . GLY A 1 203 ? 1.857 11.578 9.582 1.00 54.12 203 GLY A O 1
ATOM 1629 N N . ASN A 1 204 ? 2.616 11.408 7.479 1.00 46.78 204 ASN A N 1
ATOM 1630 C CA . ASN A 1 204 ? 2.575 12.845 7.209 1.00 46.78 204 ASN A CA 1
ATOM 1631 C C . ASN A 1 204 ? 1.623 13.138 6.041 1.00 46.78 204 ASN A C 1
ATOM 1633 O O . ASN A 1 204 ? 1.903 12.781 4.899 1.00 46.78 204 ASN A O 1
ATOM 1637 N N . ASN A 1 205 ? 0.487 13.776 6.338 1.00 40.41 205 ASN A N 1
ATOM 1638 C CA . ASN A 1 205 ? -0.397 14.342 5.317 1.00 40.41 205 ASN A CA 1
ATOM 1639 C C . ASN A 1 205 ? 0.333 15.493 4.602 1.00 40.41 205 ASN A C 1
ATOM 1641 O O . ASN A 1 205 ? 0.741 16.452 5.258 1.00 40.41 205 ASN A O 1
ATOM 1645 N N . LEU A 1 206 ? 0.464 15.395 3.276 1.00 37.25 206 LEU A N 1
ATOM 1646 C CA . LEU A 1 206 ? 0.650 16.534 2.369 1.00 37.25 206 LEU A CA 1
ATOM 1647 C C . LEU A 1 206 ? -0.715 16.992 1.847 1.00 37.25 206 LEU A C 1
ATOM 1649 O O . LEU A 1 206 ? -1.561 16.105 1.581 1.00 37.25 206 LEU A O 1
#

Foldseek 3Di:
DDDDDDDDFDFDDDDDDDDDDDDDDDDDDDDDDGDDDDDDDDDDDDDDPDPDDPVVVVVVVVVVVVVVVVVVVVVVVVVVVVVVPCPPQDDDDPVLQVVVVVVQVVVVVVVPVDHDDDDSPRDDPPPCLCVPDAHLPPPVPVPPPPPPPPPVCVPPPVVVVVVVPDPDDDDPDDDVCVVCVVPVVSVDDDDPDSDNCCCPVVVDDD